Protein AF-A8Y2E8-F1 (afdb_monomer_lite)

Structure (mmCIF, N/CA/C/O backbone):
data_AF-A8Y2E8-F1
#
_entry.id   AF-A8Y2E8-F1
#
loop_
_atom_site.group_PDB
_atom_site.id
_atom_site.type_symbol
_atom_site.label_atom_id
_atom_site.label_alt_id
_atom_site.label_comp_id
_atom_site.label_asym_id
_atom_site.label_entity_id
_atom_site.label_seq_id
_atom_site.pdbx_PDB_ins_code
_atom_site.Cartn_x
_atom_site.Cartn_y
_atom_site.Cartn_z
_atom_site.occupancy
_atom_site.B_iso_or_equiv
_atom_site.auth_seq_id
_atom_site.auth_comp_id
_atom_site.auth_asym_id
_atom_site.auth_atom_id
_atom_site.pdbx_PDB_model_num
ATOM 1 N N . MET A 1 1 ? -10.133 -44.774 10.287 1.00 39.53 1 MET A N 1
ATOM 2 C CA . MET A 1 1 ? -9.855 -43.384 9.864 1.00 39.53 1 MET A CA 1
ATOM 3 C C . MET A 1 1 ? -9.605 -42.562 11.120 1.00 39.53 1 MET A C 1
ATOM 5 O O . MET A 1 1 ? -10.503 -42.462 11.942 1.00 39.53 1 MET A O 1
ATOM 9 N N . ARG A 1 2 ? -8.366 -42.108 11.349 1.00 33.56 2 ARG A N 1
ATOM 10 C CA . ARG A 1 2 ? -8.022 -41.258 12.501 1.00 33.56 2 ARG A CA 1
ATOM 11 C C . ARG A 1 2 ? -8.258 -39.792 12.115 1.00 33.56 2 ARG A C 1
ATOM 13 O O . ARG A 1 2 ? -7.865 -39.428 11.008 1.00 33.56 2 ARG A O 1
ATOM 20 N N . PRO A 1 3 ? -8.857 -38.956 12.975 1.00 40.75 3 PRO A N 1
ATOM 21 C CA . PRO A 1 3 ? -8.960 -37.529 12.708 1.00 40.75 3 PRO A CA 1
ATOM 22 C C . PRO A 1 3 ? -7.569 -36.895 12.816 1.00 40.75 3 PRO A C 1
ATOM 24 O O . PRO A 1 3 ? -6.914 -36.988 13.860 1.00 40.75 3 PRO A O 1
ATOM 27 N N . LEU A 1 4 ? -7.120 -36.261 11.730 1.00 31.92 4 LEU A N 1
ATOM 28 C CA . LEU A 1 4 ? -5.962 -35.374 11.744 1.00 31.92 4 LEU A CA 1
ATOM 29 C C . LEU A 1 4 ? -6.285 -34.207 12.686 1.00 31.92 4 LEU A C 1
ATOM 31 O O . LEU A 1 4 ? -6.995 -33.271 12.326 1.00 31.92 4 LEU A O 1
ATOM 35 N N . HIS A 1 5 ? -5.769 -34.276 13.908 1.00 38.81 5 HIS A N 1
ATOM 36 C CA . HIS A 1 5 ? -5.652 -33.115 14.775 1.00 38.81 5 HIS A CA 1
ATOM 37 C C . HIS A 1 5 ? -4.512 -32.270 14.212 1.00 38.81 5 HIS A C 1
ATOM 39 O O . HIS A 1 5 ? -3.348 -32.454 14.564 1.00 38.81 5 HIS A O 1
ATOM 45 N N . VAL A 1 6 ? -4.835 -31.385 13.271 1.00 39.28 6 VAL A N 1
ATOM 46 C CA . VAL A 1 6 ? -3.910 -30.330 12.866 1.00 39.28 6 VAL A CA 1
ATOM 47 C C . VAL A 1 6 ? -3.801 -29.393 14.063 1.00 39.28 6 VAL A C 1
ATOM 49 O O . VAL A 1 6 ? -4.731 -28.654 14.371 1.00 39.28 6 VAL A O 1
ATOM 52 N N . CYS A 1 7 ? -2.691 -29.501 14.790 1.00 35.06 7 CYS A N 1
ATOM 53 C CA . CYS A 1 7 ? -2.349 -28.646 15.918 1.00 35.06 7 CYS A CA 1
ATOM 54 C C . CYS A 1 7 ? -2.446 -27.164 15.523 1.00 35.06 7 CYS A C 1
ATOM 56 O O . CYS A 1 7 ? -1.514 -26.598 14.953 1.00 35.06 7 CYS A O 1
ATOM 58 N N . SER A 1 8 ? -3.536 -26.513 15.930 1.00 38.62 8 SER A N 1
ATOM 59 C CA . SER A 1 8 ? -3.791 -25.069 15.821 1.00 38.62 8 SER A CA 1
ATOM 60 C C . SER A 1 8 ? -2.746 -24.191 16.536 1.00 38.62 8 SER A C 1
ATOM 62 O O . SER A 1 8 ? -2.797 -22.969 16.455 1.00 38.62 8 SER A O 1
ATOM 64 N N . LEU A 1 9 ? -1.786 -24.803 17.237 1.00 36.69 9 LEU A N 1
ATOM 65 C CA . LEU A 1 9 ? -0.701 -24.151 17.972 1.00 36.69 9 LEU A CA 1
ATOM 66 C C . LEU A 1 9 ? 0.437 -23.637 17.075 1.00 36.69 9 LEU A C 1
ATOM 68 O O . LEU A 1 9 ? 1.135 -22.706 17.468 1.00 36.69 9 LEU A O 1
ATOM 72 N N . ALA A 1 10 ? 0.610 -24.175 15.862 1.00 34.06 10 ALA A N 1
ATOM 73 C CA . ALA A 1 10 ? 1.689 -23.747 14.964 1.00 34.06 10 ALA A CA 1
ATOM 74 C C . ALA A 1 10 ? 1.396 -22.429 14.215 1.00 34.06 10 ALA A C 1
ATOM 76 O O . ALA A 1 10 ? 2.303 -21.854 13.619 1.00 34.06 10 ALA A O 1
ATOM 77 N 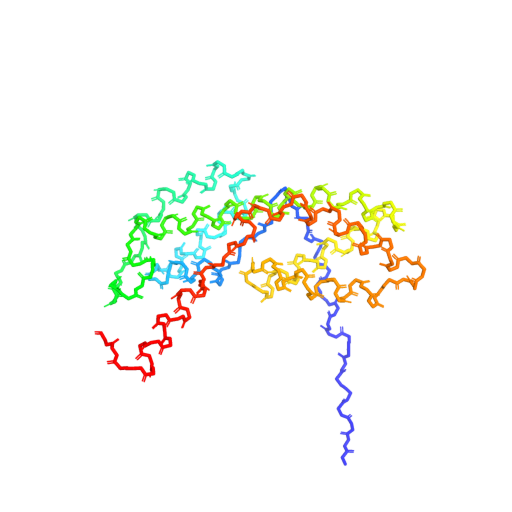N . LEU A 1 11 ? 0.160 -21.910 14.273 1.00 36.69 11 LEU A N 1
ATOM 78 C CA . LEU A 1 11 ? -0.207 -20.628 13.652 1.00 36.69 11 LEU A CA 1
ATOM 79 C C . LEU A 1 11 ? 0.161 -19.391 14.503 1.00 36.69 11 LEU A C 1
ATOM 81 O O . LEU A 1 11 ? -0.019 -18.262 14.046 1.00 36.69 11 LEU A O 1
ATOM 85 N N . PHE A 1 12 ? 0.672 -19.576 15.727 1.00 36.69 12 PHE A N 1
ATOM 86 C CA . PHE A 1 12 ? 0.847 -18.494 16.710 1.00 36.69 12 PHE A CA 1
ATOM 87 C C . PHE A 1 12 ? 2.294 -18.029 16.954 1.00 36.69 12 PHE A C 1
ATOM 89 O O . PHE A 1 12 ? 2.509 -17.119 17.753 1.00 36.69 12 PHE A O 1
ATOM 96 N N . SER A 1 13 ? 3.300 -18.559 16.255 1.00 33.47 13 SER A N 1
ATOM 97 C CA . SER A 1 13 ? 4.717 -18.256 16.528 1.00 33.47 13 SER A CA 1
ATOM 98 C C . SER A 1 13 ? 5.362 -17.208 15.608 1.00 33.47 13 SER A C 1
ATOM 100 O O . SER A 1 13 ? 6.539 -17.313 15.280 1.00 33.47 13 SER A O 1
ATOM 102 N N . ILE A 1 14 ? 4.645 -16.137 15.247 1.00 37.78 14 ILE A N 1
ATOM 103 C CA . ILE A 1 14 ? 5.295 -14.902 14.762 1.00 37.78 14 ILE A CA 1
ATOM 104 C C . ILE A 1 14 ? 4.702 -13.695 15.498 1.00 37.78 14 ILE A C 1
ATOM 106 O O . ILE A 1 14 ? 4.013 -12.840 14.939 1.00 37.78 14 ILE A O 1
ATOM 110 N N . LEU A 1 15 ? 4.985 -13.644 16.802 1.00 35.91 15 LEU A N 1
ATOM 111 C CA . LEU A 1 15 ? 4.954 -12.430 17.619 1.00 35.91 15 LEU A CA 1
ATOM 112 C C . LEU A 1 15 ? 6.211 -11.597 17.324 1.00 35.91 15 LEU A C 1
ATOM 114 O O . LEU A 1 15 ? 7.035 -11.356 18.198 1.00 35.91 15 LEU A O 1
ATOM 118 N N . ALA A 1 16 ? 6.377 -11.161 16.078 1.00 35.28 16 ALA A N 1
ATOM 119 C CA . ALA A 1 16 ? 7.216 -10.005 15.808 1.00 35.28 16 ALA A CA 1
ATOM 120 C C . ALA A 1 16 ? 6.296 -8.777 15.874 1.00 35.28 16 ALA A C 1
ATOM 122 O O . ALA A 1 16 ? 5.340 -8.705 15.091 1.00 35.28 16 ALA A O 1
ATOM 123 N N . PRO A 1 17 ? 6.509 -7.823 16.797 1.00 31.59 17 PRO A N 1
ATOM 124 C CA . PRO A 1 17 ? 5.856 -6.532 16.699 1.00 31.59 17 PRO A CA 1
ATOM 125 C C . PRO A 1 17 ? 6.364 -5.864 15.420 1.00 31.59 17 PRO A C 1
ATOM 127 O O . PRO A 1 17 ? 7.452 -5.299 15.392 1.00 31.59 17 PRO A O 1
ATOM 130 N N . VAL A 1 18 ? 5.583 -5.949 14.343 1.00 37.19 18 VAL A N 1
ATOM 131 C CA . VAL A 1 18 ? 5.780 -5.080 13.185 1.00 37.19 18 VAL A CA 1
ATOM 132 C C . VAL A 1 18 ? 5.371 -3.692 13.655 1.00 37.19 18 VAL A C 1
ATOM 134 O O . VAL A 1 18 ? 4.189 -3.352 13.712 1.00 37.19 18 VAL A O 1
ATOM 137 N N . LEU A 1 19 ? 6.359 -2.915 14.090 1.00 35.00 19 LEU A N 1
ATOM 138 C CA . LEU A 1 19 ? 6.246 -1.468 14.108 1.00 35.00 19 LEU A CA 1
ATOM 139 C C . LEU A 1 19 ? 6.052 -1.064 12.649 1.00 35.00 19 LEU A C 1
ATOM 141 O O . LEU A 1 19 ? 6.983 -1.096 11.852 1.00 35.00 19 LEU A O 1
ATOM 145 N N . VAL A 1 20 ? 4.804 -0.787 12.280 1.00 43.00 20 VAL A N 1
ATOM 146 C CA . VAL A 1 20 ? 4.519 -0.098 11.028 1.00 43.00 20 VAL A CA 1
ATOM 147 C C . VAL A 1 20 ? 4.975 1.337 11.260 1.00 43.00 20 VAL A C 1
ATOM 149 O O . VAL A 1 20 ? 4.217 2.153 11.793 1.00 43.00 20 VAL A O 1
ATOM 152 N N . ASP A 1 21 ? 6.241 1.601 10.929 1.00 41.97 21 ASP A N 1
ATOM 153 C CA . ASP A 1 21 ? 6.736 2.954 10.697 1.00 41.97 21 ASP A CA 1
ATOM 154 C C . ASP A 1 21 ? 5.829 3.646 9.671 1.00 41.97 21 ASP A C 1
ATOM 156 O O . ASP A 1 21 ? 5.059 3.000 8.964 1.00 41.97 21 ASP A O 1
ATOM 160 N N . SER A 1 22 ? 5.878 4.974 9.637 1.00 40.28 22 SER A N 1
ATOM 161 C CA . SER A 1 22 ? 4.935 5.910 8.999 1.00 40.28 22 SER A CA 1
ATOM 162 C C . SER A 1 22 ? 4.436 5.609 7.567 1.00 40.28 22 SER A C 1
ATOM 164 O O . SER A 1 22 ? 3.526 6.299 7.107 1.00 40.28 22 SER A O 1
ATOM 166 N N . GLN A 1 23 ? 4.961 4.596 6.868 1.00 55.69 23 GLN A N 1
ATOM 167 C CA . GLN A 1 23 ? 4.515 4.118 5.559 1.00 55.69 23 GLN A CA 1
ATOM 168 C C . GLN A 1 23 ? 4.415 2.584 5.510 1.00 55.69 23 GLN A C 1
ATOM 170 O O . GLN A 1 23 ? 5.327 1.874 5.934 1.00 55.69 23 GLN A O 1
ATOM 175 N N . TYR A 1 24 ? 3.328 2.061 4.933 1.00 73.50 24 TYR A N 1
ATOM 176 C CA . TYR A 1 24 ? 3.144 0.615 4.805 1.00 73.50 24 TYR A CA 1
ATOM 177 C C . TYR A 1 24 ? 4.137 -0.013 3.812 1.00 73.50 24 TYR A C 1
ATOM 179 O O . TYR A 1 24 ? 4.392 0.567 2.751 1.00 73.50 24 TYR A O 1
ATOM 187 N N . PRO A 1 25 ? 4.677 -1.211 4.111 1.00 82.69 25 PRO A N 1
ATOM 188 C CA . PRO A 1 25 ? 5.700 -1.841 3.287 1.00 82.69 25 PRO A CA 1
ATOM 189 C C . PRO A 1 25 ? 5.161 -2.234 1.909 1.00 82.69 25 PRO A C 1
ATOM 191 O O . PRO A 1 25 ? 3.970 -2.515 1.747 1.00 82.69 25 PRO A O 1
ATOM 194 N N . ILE A 1 26 ? 6.071 -2.268 0.939 1.00 89.38 26 ILE A N 1
ATOM 195 C CA . ILE A 1 26 ? 5.847 -2.750 -0.427 1.00 89.38 26 ILE A CA 1
ATOM 196 C C . ILE A 1 26 ? 6.207 -4.234 -0.483 1.00 89.38 26 ILE A C 1
ATOM 198 O O . ILE A 1 26 ? 7.294 -4.608 -0.020 1.00 89.38 26 ILE A O 1
ATOM 202 N N . THR A 1 27 ? 5.338 -5.079 -1.040 1.00 88.00 27 THR A N 1
ATOM 203 C CA . THR A 1 27 ? 5.680 -6.492 -1.248 1.00 88.00 27 THR A CA 1
ATOM 204 C C . THR A 1 27 ? 6.618 -6.672 -2.438 1.00 88.00 27 THR A C 1
ATOM 206 O O . THR A 1 27 ? 6.621 -5.902 -3.401 1.00 88.00 27 THR A O 1
ATOM 209 N N . TYR A 1 28 ? 7.438 -7.723 -2.373 1.00 88.12 28 TYR A N 1
ATOM 210 C CA . TYR A 1 28 ? 8.247 -8.126 -3.518 1.00 88.12 28 TYR A CA 1
ATOM 211 C C . TYR A 1 28 ? 7.369 -8.564 -4.697 1.00 88.12 28 TYR A C 1
ATOM 213 O O . TYR A 1 28 ? 7.686 -8.202 -5.823 1.00 88.12 28 TYR A O 1
ATOM 221 N N . GLY A 1 29 ? 6.268 -9.284 -4.438 1.00 85.31 29 GLY A N 1
ATOM 222 C CA . GLY A 1 29 ? 5.340 -9.762 -5.469 1.00 85.31 29 GLY A CA 1
ATOM 223 C C . GLY A 1 29 ? 4.785 -8.620 -6.317 1.00 85.31 29 GLY A C 1
ATOM 224 O O . GLY A 1 29 ? 4.964 -8.621 -7.532 1.00 85.31 29 GLY A O 1
ATOM 225 N N . CYS A 1 30 ? 4.242 -7.587 -5.669 1.00 88.31 30 CYS A N 1
ATOM 226 C CA . CYS A 1 30 ? 3.739 -6.386 -6.336 1.00 88.31 30 CYS A CA 1
ATOM 227 C C . CYS A 1 30 ? 4.828 -5.692 -7.178 1.00 88.31 30 CYS A C 1
ATOM 229 O O . CYS A 1 30 ? 4.630 -5.385 -8.352 1.00 88.31 30 CYS A O 1
ATOM 231 N N . MET A 1 31 ? 6.031 -5.509 -6.618 1.00 92.31 31 MET A N 1
ATOM 232 C CA . MET A 1 31 ? 7.137 -4.883 -7.353 1.00 92.31 31 MET A CA 1
ATOM 233 C C . MET A 1 31 ? 7.631 -5.746 -8.528 1.00 92.31 31 MET A C 1
ATOM 235 O O . MET A 1 31 ? 8.000 -5.209 -9.569 1.00 92.31 31 MET A O 1
ATOM 239 N N . ALA A 1 32 ? 7.638 -7.072 -8.383 1.00 90.31 32 ALA A N 1
ATOM 240 C CA . ALA A 1 32 ? 8.039 -8.007 -9.430 1.00 90.31 32 ALA A CA 1
ATOM 241 C C . ALA A 1 32 ? 7.038 -8.059 -10.589 1.00 90.31 32 ALA A C 1
ATOM 243 O O . ALA A 1 32 ? 7.450 -8.320 -11.712 1.00 90.31 32 ALA A O 1
ATOM 244 N N . GLN A 1 33 ? 5.759 -7.753 -10.359 1.00 87.50 33 GLN A N 1
ATOM 245 C CA . GLN A 1 33 ? 4.787 -7.588 -11.446 1.00 87.50 33 GLN A CA 1
ATOM 246 C C . GLN A 1 33 ? 5.092 -6.346 -12.297 1.00 87.50 33 GLN A C 1
ATOM 248 O O . GLN A 1 33 ? 4.948 -6.388 -13.514 1.00 87.50 33 GLN A O 1
ATOM 253 N N . ILE A 1 34 ? 5.574 -5.262 -11.676 1.00 90.62 34 ILE A N 1
ATOM 254 C CA . ILE A 1 34 ? 5.949 -4.026 -12.384 1.00 90.62 34 ILE A CA 1
ATOM 255 C C . ILE A 1 34 ? 7.323 -4.156 -13.058 1.00 90.62 34 ILE A C 1
ATOM 257 O O . ILE A 1 34 ? 7.546 -3.654 -14.155 1.00 90.62 34 ILE A O 1
ATOM 261 N N . LEU A 1 35 ? 8.270 -4.823 -12.395 1.00 91.31 35 LEU A N 1
ATOM 262 C CA . LEU A 1 35 ? 9.674 -4.928 -12.801 1.00 91.31 35 LEU A CA 1
ATOM 263 C C . LEU A 1 35 ? 10.058 -6.378 -13.123 1.00 91.31 35 LEU A C 1
ATOM 265 O O . LEU A 1 35 ? 11.089 -6.873 -12.663 1.00 91.31 35 LEU A O 1
ATOM 269 N N . ALA A 1 36 ? 9.230 -7.058 -13.918 1.00 87.31 36 ALA A N 1
ATOM 270 C CA . ALA A 1 36 ? 9.314 -8.502 -14.163 1.00 87.31 36 ALA A CA 1
ATOM 271 C C . ALA A 1 36 ? 10.645 -8.977 -14.768 1.00 87.31 36 ALA A C 1
ATOM 273 O O . ALA A 1 36 ? 11.049 -10.121 -14.566 1.00 87.31 36 ALA A O 1
ATOM 274 N N . TYR A 1 37 ? 11.345 -8.099 -15.489 1.00 86.31 37 TYR A N 1
ATOM 275 C CA . TYR A 1 37 ? 12.602 -8.420 -16.169 1.00 86.31 37 TYR A CA 1
ATOM 276 C C . TYR A 1 37 ? 13.843 -7.933 -15.409 1.00 86.31 37 TYR A C 1
ATOM 278 O O . TYR A 1 37 ? 14.974 -8.196 -15.831 1.00 86.31 37 TYR A O 1
ATOM 286 N N . ALA A 1 38 ? 13.666 -7.268 -14.263 1.00 91.19 38 ALA A N 1
ATOM 287 C CA . ALA A 1 38 ? 14.786 -6.834 -13.448 1.00 91.19 38 ALA A CA 1
ATOM 288 C C . ALA A 1 38 ? 15.484 -8.036 -12.778 1.00 91.19 38 ALA A C 1
ATOM 290 O O . ALA A 1 38 ? 14.815 -8.946 -12.281 1.00 91.19 38 ALA A O 1
ATOM 291 N N . PRO A 1 39 ? 16.830 -8.052 -12.677 1.00 90.88 39 PRO A N 1
ATOM 292 C CA . PRO A 1 39 ? 17.538 -9.145 -12.015 1.00 90.88 39 PRO A CA 1
ATOM 293 C C . PRO A 1 39 ? 17.067 -9.337 -10.567 1.00 90.88 39 PRO A C 1
ATOM 295 O O . PRO A 1 39 ? 17.141 -8.409 -9.758 1.00 90.88 39 PRO A O 1
ATOM 298 N N . MET A 1 40 ? 16.626 -10.553 -10.225 1.00 90.62 40 MET A N 1
ATOM 299 C CA . MET A 1 40 ? 15.980 -10.874 -8.942 1.00 90.62 40 MET A CA 1
ATOM 300 C C . MET A 1 40 ? 16.774 -10.398 -7.716 1.00 90.62 40 MET A C 1
ATOM 302 O O . MET A 1 40 ? 16.212 -9.806 -6.796 1.00 90.62 40 MET A O 1
ATOM 306 N N . ASN A 1 41 ? 18.093 -10.606 -7.701 1.00 91.31 41 ASN A N 1
ATOM 307 C CA . 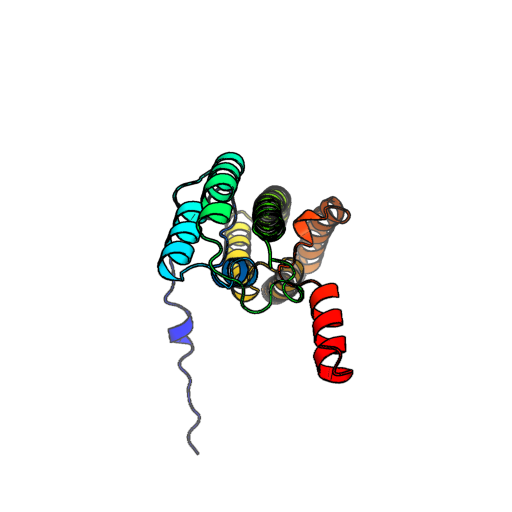ASN A 1 41 ? 18.966 -10.166 -6.608 1.00 91.31 41 ASN A CA 1
ATOM 308 C C . ASN A 1 41 ? 18.974 -8.634 -6.435 1.00 91.31 41 ASN A C 1
ATOM 310 O O . ASN A 1 41 ? 18.929 -8.123 -5.310 1.00 91.31 41 ASN A O 1
ATOM 314 N N . LYS A 1 42 ? 18.996 -7.893 -7.547 1.00 94.94 42 LYS A N 1
ATOM 315 C CA . LYS A 1 42 ? 18.946 -6.432 -7.540 1.00 94.94 42 LYS A CA 1
ATOM 316 C C . LYS A 1 42 ? 17.562 -5.938 -7.129 1.00 94.94 42 LYS A C 1
ATOM 318 O O . LYS A 1 42 ? 17.483 -5.006 -6.333 1.00 94.94 42 LYS A O 1
ATOM 323 N N . LEU A 1 43 ? 16.499 -6.574 -7.624 1.00 94.75 43 LEU A N 1
ATOM 324 C CA . LEU A 1 43 ? 15.117 -6.235 -7.292 1.00 94.75 43 LEU A CA 1
ATOM 325 C C . LEU A 1 43 ? 14.834 -6.433 -5.796 1.00 94.75 43 LEU A C 1
ATOM 327 O O . LEU A 1 43 ? 14.329 -5.525 -5.143 1.00 94.75 43 LEU A O 1
ATOM 331 N N . ASN A 1 44 ? 15.262 -7.562 -5.222 1.00 93.94 44 ASN A N 1
ATOM 332 C CA . ASN A 1 44 ? 15.184 -7.817 -3.779 1.00 93.94 44 ASN A CA 1
ATOM 333 C C . ASN A 1 44 ? 15.876 -6.711 -2.971 1.00 93.94 44 ASN A C 1
ATOM 335 O O . ASN A 1 44 ? 15.322 -6.174 -2.013 1.00 93.94 44 ASN A O 1
ATOM 339 N N . THR A 1 45 ? 17.088 -6.333 -3.385 1.00 95.81 45 THR A N 1
ATOM 340 C CA . THR A 1 45 ? 17.853 -5.262 -2.731 1.00 95.81 45 THR A CA 1
ATOM 341 C C . THR A 1 45 ? 17.149 -3.908 -2.851 1.00 95.81 45 THR A C 1
ATOM 343 O O . THR A 1 45 ? 17.124 -3.136 -1.893 1.00 95.81 45 THR A O 1
ATOM 346 N N . PHE A 1 46 ? 16.560 -3.611 -4.010 1.00 96.38 46 PHE A N 1
ATOM 347 C CA . PHE A 1 46 ? 15.795 -2.392 -4.249 1.00 96.38 46 PHE A CA 1
ATOM 348 C C . PHE A 1 46 ? 14.575 -2.298 -3.328 1.00 96.38 46 PHE A C 1
ATOM 350 O O . PHE A 1 46 ? 14.469 -1.320 -2.589 1.00 96.38 46 PHE A O 1
ATOM 357 N N . VAL A 1 47 ? 13.735 -3.338 -3.279 1.00 95.12 47 VAL A N 1
ATOM 358 C CA . VAL A 1 47 ? 12.553 -3.400 -2.398 1.00 95.12 47 VAL A CA 1
ATOM 359 C C . VAL A 1 47 ? 12.950 -3.269 -0.926 1.00 95.12 47 VAL A C 1
ATOM 361 O O . VAL A 1 47 ? 12.360 -2.481 -0.189 1.00 95.12 47 VAL A O 1
ATOM 364 N N . ASN A 1 48 ? 14.007 -3.962 -0.495 1.00 93.94 48 ASN A N 1
ATOM 365 C CA . ASN A 1 48 ? 14.500 -3.859 0.879 1.00 93.94 48 ASN A CA 1
ATOM 366 C C . ASN A 1 48 ? 14.992 -2.450 1.230 1.00 93.94 48 ASN A C 1
ATOM 368 O O . ASN A 1 48 ? 14.763 -1.985 2.345 1.00 93.94 48 ASN A O 1
ATOM 372 N N . ASN A 1 49 ? 15.654 -1.749 0.304 1.00 94.88 49 ASN A N 1
ATOM 373 C CA . ASN A 1 49 ? 16.070 -0.367 0.540 1.00 94.88 49 ASN A CA 1
ATOM 374 C C . ASN A 1 49 ? 14.864 0.585 0.605 1.00 94.88 49 ASN A C 1
ATOM 376 O O . ASN A 1 49 ? 14.837 1.446 1.483 1.00 94.88 49 ASN A O 1
ATOM 380 N N . LEU A 1 50 ? 13.862 0.403 -0.265 1.00 94.69 50 LEU A N 1
ATOM 381 C CA . LEU A 1 50 ? 12.623 1.185 -0.222 1.00 94.69 50 LEU A CA 1
ATOM 382 C C . LEU A 1 50 ? 11.877 1.001 1.105 1.00 94.69 50 LEU A C 1
ATOM 384 O O . LEU A 1 50 ? 11.299 1.954 1.612 1.00 94.69 50 LEU A O 1
ATOM 388 N N . ASN A 1 51 ? 11.867 -0.208 1.670 1.00 91.56 51 ASN A N 1
ATOM 389 C CA . ASN A 1 51 ? 11.149 -0.485 2.916 1.00 91.56 51 ASN A CA 1
ATOM 390 C C . ASN A 1 51 ? 11.936 -0.086 4.173 1.00 91.56 51 ASN A C 1
ATOM 392 O O . ASN A 1 51 ? 11.327 0.387 5.124 1.00 91.56 51 ASN A O 1
ATOM 396 N N . ASN A 1 52 ? 13.266 -0.250 4.181 1.00 90.25 52 ASN A N 1
ATOM 397 C CA . ASN A 1 52 ? 14.062 -0.167 5.414 1.00 90.25 52 ASN A CA 1
ATOM 398 C C . ASN A 1 52 ? 15.046 1.014 5.476 1.00 90.25 52 ASN A C 1
ATOM 400 O O . ASN A 1 52 ? 15.599 1.278 6.539 1.00 90.25 52 ASN A O 1
ATOM 404 N N . LYS A 1 53 ? 15.335 1.688 4.354 1.00 90.69 53 LYS A N 1
ATOM 405 C CA . LYS A 1 53 ? 16.304 2.804 4.310 1.00 90.69 53 LYS A CA 1
ATOM 406 C C . LYS A 1 53 ? 15.671 4.122 3.891 1.00 90.69 53 LYS A C 1
ATOM 408 O O . LYS A 1 53 ? 16.019 5.167 4.432 1.00 90.69 53 LYS A O 1
ATOM 413 N N . ASP A 1 54 ? 14.757 4.082 2.930 1.00 91.38 54 ASP A N 1
ATOM 414 C CA . ASP A 1 54 ? 14.114 5.283 2.409 1.00 91.38 54 ASP A CA 1
ATOM 415 C C . ASP A 1 54 ? 12.862 5.605 3.232 1.00 91.38 54 ASP A C 1
ATOM 417 O O . ASP A 1 54 ? 11.766 5.140 2.940 1.00 91.38 54 ASP A O 1
ATOM 421 N N . THR A 1 55 ? 13.012 6.411 4.279 1.00 86.00 55 THR A N 1
ATOM 422 C CA . THR A 1 55 ? 11.942 6.662 5.264 1.00 86.00 55 THR A CA 1
ATOM 423 C C . THR A 1 55 ? 10.851 7.628 4.796 1.00 86.00 55 THR A C 1
ATOM 425 O O . THR A 1 55 ? 9.851 7.808 5.487 1.00 86.00 55 THR A O 1
ATOM 428 N N . THR A 1 56 ? 11.020 8.269 3.638 1.00 89.81 56 THR A N 1
ATOM 429 C CA . THR A 1 56 ? 10.051 9.229 3.094 1.00 89.81 56 THR A CA 1
ATOM 430 C C . TH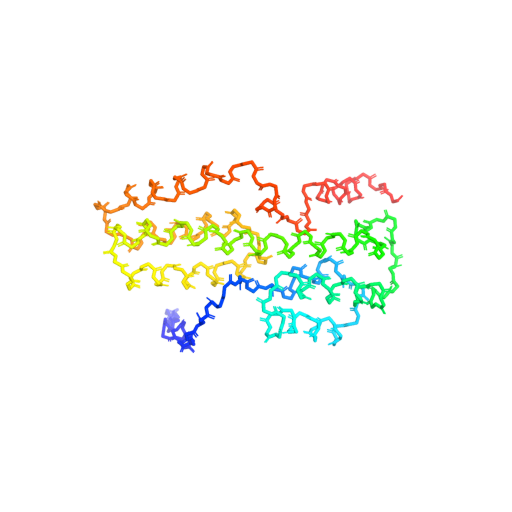R A 1 56 ? 9.695 8.898 1.654 1.00 89.81 56 THR A C 1
ATOM 432 O O . THR A 1 56 ? 10.518 8.375 0.897 1.00 89.81 56 THR A O 1
ATOM 435 N N . LEU A 1 57 ? 8.486 9.287 1.237 1.00 92.12 57 LEU A N 1
ATOM 436 C CA . LEU A 1 57 ? 8.045 9.159 -0.154 1.00 92.12 57 LEU A CA 1
ATOM 437 C C . LEU A 1 57 ? 9.042 9.811 -1.126 1.00 92.12 57 LEU A C 1
ATOM 439 O O . LEU A 1 57 ? 9.374 9.228 -2.153 1.00 92.12 57 LEU A O 1
ATOM 443 N N . ALA A 1 58 ? 9.579 10.984 -0.780 1.00 94.38 58 ALA A N 1
ATOM 444 C CA . ALA A 1 58 ? 10.564 11.685 -1.601 1.00 94.38 58 ALA A CA 1
ATOM 445 C C . ALA A 1 58 ? 11.856 10.870 -1.801 1.00 94.38 58 ALA A C 1
ATOM 447 O O . ALA A 1 58 ? 12.356 10.779 -2.923 1.00 94.38 58 ALA A O 1
ATOM 448 N N . LEU A 1 59 ? 12.375 10.232 -0.743 1.00 95.31 59 LEU A N 1
ATOM 449 C CA . LEU A 1 59 ? 13.557 9.366 -0.835 1.00 95.31 59 LEU A CA 1
ATOM 450 C C . LEU A 1 59 ? 13.281 8.123 -1.689 1.00 95.31 59 LEU A C 1
ATOM 452 O O . LEU A 1 59 ? 14.091 7.789 -2.556 1.00 95.31 59 LEU A O 1
ATOM 456 N N . LYS A 1 60 ? 12.113 7.495 -1.514 1.00 95.69 60 LYS A N 1
ATOM 457 C CA . LYS A 1 60 ? 11.687 6.339 -2.317 1.00 95.69 60 LYS A CA 1
ATOM 458 C C . LYS A 1 60 ? 11.577 6.693 -3.797 1.00 95.69 60 LYS A C 1
ATOM 460 O O . LYS A 1 60 ? 12.147 6.003 -4.642 1.00 95.69 60 LYS A O 1
ATOM 465 N N . LYS A 1 61 ? 10.917 7.813 -4.118 1.00 96.81 61 LYS A N 1
ATOM 466 C CA . LYS A 1 61 ? 10.805 8.320 -5.493 1.00 96.81 61 LYS A CA 1
ATOM 467 C C . LYS A 1 61 ? 12.176 8.646 -6.075 1.00 96.81 61 LYS A C 1
ATOM 469 O O . LYS A 1 61 ? 12.442 8.282 -7.218 1.00 96.81 61 LYS A O 1
ATOM 474 N N . LYS A 1 62 ? 13.076 9.268 -5.306 1.00 97.75 62 LYS A N 1
ATOM 475 C CA . LYS A 1 62 ? 14.459 9.520 -5.740 1.00 97.75 62 LYS A CA 1
ATOM 476 C C . LYS A 1 62 ? 15.171 8.215 -6.103 1.00 97.75 62 LYS A C 1
ATOM 478 O O . LYS A 1 62 ? 15.762 8.135 -7.176 1.00 97.75 62 LYS A O 1
ATOM 483 N N . ARG A 1 63 ? 15.071 7.177 -5.263 1.00 97.31 63 ARG A N 1
ATOM 484 C CA . ARG A 1 63 ? 15.662 5.866 -5.566 1.00 97.31 63 ARG A CA 1
ATOM 485 C C . ARG A 1 63 ? 15.044 5.238 -6.812 1.00 97.31 63 ARG A C 1
ATOM 487 O O . ARG A 1 63 ? 15.794 4.749 -7.648 1.00 97.31 63 ARG A O 1
ATOM 494 N N . ALA A 1 64 ? 13.719 5.263 -6.954 1.00 97.50 64 ALA A N 1
ATOM 495 C CA . ALA A 1 64 ? 13.031 4.711 -8.121 1.00 97.50 64 ALA A CA 1
ATOM 496 C C . ALA A 1 64 ? 13.489 5.383 -9.427 1.00 97.50 64 ALA A C 1
ATOM 498 O O . ALA A 1 64 ? 13.857 4.685 -10.369 1.00 97.50 64 ALA A O 1
ATOM 49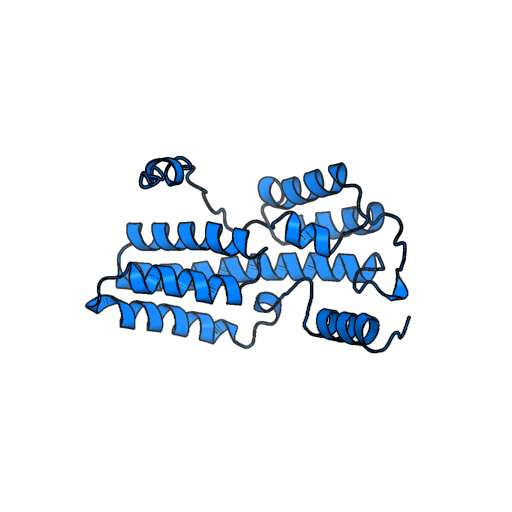9 N N . ASN A 1 65 ? 13.572 6.719 -9.444 1.00 97.62 65 ASN A N 1
ATOM 500 C CA . ASN A 1 65 ? 14.019 7.496 -10.607 1.00 97.62 65 ASN A CA 1
ATOM 501 C C . ASN A 1 65 ? 15.441 7.140 -11.064 1.00 97.62 65 ASN A C 1
ATOM 503 O O . ASN A 1 65 ? 15.725 7.174 -12.256 1.00 97.62 65 ASN A O 1
ATOM 507 N N . THR A 1 66 ? 16.341 6.788 -10.142 1.00 96.56 66 THR A N 1
ATOM 508 C CA . THR A 1 66 ? 17.707 6.369 -10.498 1.00 96.56 66 THR A CA 1
ATOM 509 C C . THR A 1 66 ? 17.794 4.879 -10.821 1.00 96.56 66 THR A C 1
ATOM 511 O O . THR A 1 66 ? 18.508 4.476 -11.734 1.00 96.56 66 THR A O 1
ATOM 514 N N . TRP A 1 67 ? 17.102 4.038 -10.054 1.00 96.94 67 TRP A N 1
ATOM 515 C CA . TRP A 1 67 ? 17.291 2.593 -10.106 1.00 96.94 67 TRP A CA 1
ATOM 516 C C . TRP A 1 67 ? 16.548 1.946 -11.274 1.00 96.94 67 TRP A C 1
ATOM 518 O O . TRP A 1 67 ? 17.142 1.110 -11.955 1.00 96.94 67 TRP A O 1
ATOM 528 N N . VAL A 1 68 ? 15.287 2.329 -11.516 1.00 95.75 68 VAL A N 1
ATOM 529 C CA . VAL A 1 68 ? 14.429 1.677 -12.521 1.00 95.75 68 VAL A CA 1
ATOM 530 C C . VAL A 1 68 ? 15.045 1.782 -13.917 1.00 95.75 68 VAL A C 1
ATOM 532 O O . VAL A 1 68 ? 15.330 0.730 -14.489 1.00 95.75 68 VAL A O 1
ATOM 535 N N . PRO A 1 69 ? 15.396 2.975 -14.444 1.00 93.00 69 PRO A N 1
ATOM 536 C CA . PRO A 1 69 ? 15.947 3.078 -15.798 1.00 93.00 69 PRO A CA 1
ATOM 537 C C . PRO A 1 69 ? 17.240 2.279 -16.012 1.00 93.00 69 PRO A C 1
ATOM 539 O O . PRO A 1 69 ? 17.520 1.859 -17.129 1.00 93.00 69 PRO A O 1
ATOM 542 N N . ALA A 1 70 ? 18.014 2.045 -14.947 1.00 93.25 70 ALA A N 1
ATOM 543 C CA . ALA A 1 70 ? 19.291 1.339 -15.001 1.00 93.25 70 ALA A CA 1
ATOM 544 C C . ALA A 1 70 ? 19.181 -0.190 -14.827 1.00 93.25 70 ALA A C 1
ATOM 546 O O . ALA A 1 70 ? 20.184 -0.887 -14.986 1.00 93.25 70 ALA A O 1
ATOM 547 N N . ASN A 1 71 ? 18.015 -0.729 -14.443 1.00 92.50 71 ASN A N 1
ATOM 548 C CA . ASN A 1 71 ? 17.896 -2.132 -14.012 1.00 92.50 71 ASN A CA 1
ATOM 549 C C . ASN A 1 71 ? 16.665 -2.884 -14.547 1.00 92.50 71 ASN A C 1
ATOM 551 O O . ASN A 1 71 ? 16.439 -4.007 -14.107 1.00 92.50 71 ASN A O 1
ATOM 555 N N . MET A 1 72 ? 15.920 -2.322 -15.504 1.00 83.44 72 MET A N 1
ATOM 556 C CA . MET A 1 72 ? 14.727 -2.935 -16.121 1.00 83.44 72 MET A CA 1
ATOM 557 C C . MET A 1 72 ? 14.944 -4.333 -16.723 1.00 83.44 72 MET A C 1
ATOM 559 O O . MET A 1 72 ? 14.001 -5.107 -16.821 1.00 83.44 72 MET A O 1
ATOM 563 N N . GLY A 1 73 ? 16.176 -4.674 -17.110 1.00 78.06 73 GLY A N 1
ATOM 564 C CA . GLY A 1 73 ? 16.436 -5.871 -17.913 1.00 78.06 73 GLY A CA 1
ATOM 565 C C . GLY A 1 73 ? 15.912 -5.726 -19.346 1.00 78.06 73 GLY A C 1
ATOM 566 O O . GLY A 1 73 ? 15.521 -4.643 -19.775 1.00 78.06 73 GLY A O 1
ATOM 567 N N . THR A 1 74 ? 15.969 -6.806 -20.127 1.00 79.81 74 THR A N 1
ATOM 568 C CA . THR A 1 74 ? 15.480 -6.828 -21.516 1.00 79.81 74 THR A CA 1
ATOM 569 C C . THR A 1 74 ? 14.109 -7.491 -21.565 1.00 79.81 74 THR A C 1
ATOM 571 O O . THR A 1 74 ? 13.992 -8.675 -21.254 1.00 79.81 74 THR A O 1
ATOM 574 N N . HIS A 1 75 ? 13.081 -6.745 -21.976 1.00 75.31 75 HIS A N 1
ATOM 575 C CA . HIS A 1 75 ? 11.735 -7.289 -22.148 1.00 75.31 75 HIS A CA 1
ATOM 576 C C . HIS A 1 75 ? 11.679 -8.182 -23.385 1.00 75.31 75 HIS A C 1
ATOM 578 O O . HIS A 1 75 ? 12.032 -7.760 -24.486 1.00 75.31 75 HIS A O 1
ATOM 584 N N . LYS A 1 76 ? 11.185 -9.410 -23.212 1.00 69.56 76 LYS A N 1
ATOM 585 C CA . LYS A 1 76 ? 11.026 -10.361 -24.321 1.00 69.56 76 LYS A CA 1
ATOM 586 C C . LYS A 1 76 ? 9.854 -9.989 -25.240 1.00 69.56 76 LYS A C 1
ATOM 588 O O . LYS A 1 76 ? 9.906 -10.280 -26.428 1.00 69.56 76 LYS A O 1
ATOM 593 N N . PHE A 1 77 ? 8.837 -9.312 -24.695 1.00 71.25 77 PHE A N 1
ATOM 594 C CA . PHE A 1 77 ? 7.609 -8.918 -25.397 1.00 71.25 77 PHE A CA 1
ATOM 595 C C . PHE A 1 77 ? 7.148 -7.507 -24.989 1.00 71.25 77 PHE A C 1
ATOM 597 O O . PHE A 1 77 ? 6.062 -7.327 -24.446 1.00 71.25 77 PHE A O 1
ATOM 604 N N . ALA A 1 78 ? 7.985 -6.488 -25.217 1.00 68.00 78 ALA A N 1
ATOM 605 C CA . ALA A 1 78 ? 7.737 -5.124 -24.725 1.00 68.00 78 ALA A CA 1
ATOM 606 C C . ALA A 1 78 ? 6.404 -4.505 -25.197 1.00 68.00 78 ALA A C 1
ATOM 608 O O . ALA A 1 78 ? 5.802 -3.734 -24.461 1.00 68.00 78 ALA A O 1
ATOM 609 N N . ALA A 1 79 ? 5.920 -4.858 -26.394 1.00 70.12 79 ALA A N 1
ATOM 610 C CA . ALA A 1 79 ? 4.646 -4.359 -26.924 1.00 70.12 79 ALA A CA 1
ATOM 611 C C . ALA A 1 79 ? 3.409 -4.883 -26.164 1.00 70.12 79 ALA A C 1
ATOM 613 O O . ALA A 1 79 ? 2.337 -4.287 -26.243 1.00 70.12 79 ALA A O 1
ATOM 614 N N . LEU A 1 80 ? 3.564 -5.989 -25.432 1.00 68.25 80 LEU A N 1
ATOM 615 C CA . LEU A 1 80 ? 2.492 -6.685 -24.715 1.00 68.25 80 LEU A CA 1
ATOM 616 C C . LEU A 1 80 ? 2.552 -6.445 -23.202 1.00 68.25 80 LEU A C 1
ATOM 618 O O . LEU A 1 80 ? 1.624 -6.783 -22.472 1.00 68.25 80 LEU A O 1
ATOM 622 N N . ASP A 1 81 ? 3.643 -5.847 -22.737 1.00 74.19 81 ASP A N 1
ATOM 623 C CA . ASP A 1 81 ? 3.885 -5.547 -21.339 1.00 74.19 81 ASP A CA 1
ATOM 624 C C . ASP A 1 81 ? 3.569 -4.073 -21.069 1.00 74.19 81 ASP A C 1
ATOM 626 O O . ASP A 1 81 ? 4.191 -3.171 -21.632 1.00 74.19 81 ASP A O 1
ATOM 630 N N . ILE A 1 82 ? 2.603 -3.813 -20.184 1.00 79.06 82 ILE A N 1
ATOM 631 C CA . ILE A 1 82 ? 2.229 -2.451 -19.768 1.00 79.06 82 ILE A CA 1
ATOM 632 C C . ILE A 1 82 ? 3.450 -1.716 -19.196 1.00 79.06 82 ILE A C 1
ATOM 634 O O . ILE A 1 82 ? 3.625 -0.514 -19.413 1.00 79.06 82 ILE A O 1
ATOM 638 N N . TYR A 1 83 ? 4.347 -2.450 -18.543 1.00 86.81 83 TYR A N 1
ATOM 639 C CA . TYR A 1 83 ? 5.597 -1.953 -17.988 1.00 86.81 83 TYR A CA 1
ATOM 640 C C . TYR A 1 83 ? 6.797 -2.248 -18.895 1.00 86.81 83 TYR A C 1
ATOM 642 O O . TYR A 1 83 ? 7.935 -2.166 -18.458 1.00 86.81 83 TYR A O 1
ATOM 650 N N . GLY A 1 84 ? 6.561 -2.508 -20.186 1.00 81.12 84 GLY A N 1
ATOM 651 C CA . GLY A 1 84 ? 7.563 -2.875 -21.190 1.00 81.12 84 GLY A CA 1
ATOM 652 C C . GLY A 1 84 ? 8.668 -1.848 -21.457 1.00 81.12 84 GLY A C 1
ATOM 653 O O . GLY A 1 84 ? 9.642 -2.153 -22.146 1.00 81.12 84 GLY A O 1
ATOM 654 N N . THR A 1 85 ? 8.526 -0.622 -20.946 1.00 86.06 85 THR A N 1
ATOM 655 C CA . THR A 1 85 ? 9.492 0.468 -21.122 1.00 86.06 85 THR A CA 1
ATOM 656 C C . THR A 1 85 ? 9.892 1.054 -19.776 1.00 86.06 85 THR A C 1
ATOM 658 O O . THR A 1 85 ? 9.079 1.130 -18.856 1.00 86.06 85 THR A O 1
ATOM 661 N N . SER A 1 86 ? 11.123 1.564 -19.664 1.00 88.00 86 SER A N 1
ATOM 662 C CA . SER A 1 86 ? 11.598 2.198 -18.425 1.00 88.00 86 SER A CA 1
ATOM 663 C C . SER A 1 86 ? 10.693 3.334 -17.944 1.00 88.00 86 SER A C 1
ATOM 665 O O . SER A 1 86 ? 10.574 3.543 -16.742 1.00 88.00 86 SER A O 1
ATOM 667 N N . SER A 1 87 ? 10.047 4.062 -18.862 1.00 89.94 87 SER A N 1
ATOM 668 C CA . SER A 1 87 ? 9.119 5.143 -18.519 1.00 89.94 87 SER A CA 1
ATOM 669 C C . SER A 1 87 ? 7.824 4.608 -17.904 1.00 89.94 87 SER A C 1
ATOM 671 O O . SER A 1 87 ? 7.427 5.066 -16.830 1.00 89.94 87 SER A O 1
ATOM 673 N N . THR A 1 88 ? 7.195 3.607 -18.531 1.00 89.44 88 THR A N 1
ATOM 674 C CA . THR A 1 88 ? 5.942 3.028 -18.027 1.00 89.44 88 THR A CA 1
ATOM 675 C C . THR A 1 88 ? 6.157 2.254 -16.731 1.00 89.44 88 THR A C 1
ATOM 677 O O . THR A 1 88 ? 5.382 2.422 -15.790 1.00 89.44 88 THR A O 1
ATOM 680 N N . ALA A 1 89 ? 7.249 1.496 -16.617 1.00 91.31 89 ALA A N 1
ATOM 681 C CA . ALA A 1 89 ? 7.626 0.824 -15.378 1.00 91.31 89 ALA A CA 1
ATOM 682 C C . ALA A 1 89 ? 7.934 1.811 -14.248 1.00 91.31 89 ALA A C 1
ATOM 684 O O . ALA A 1 89 ? 7.442 1.641 -13.135 1.00 91.31 89 ALA A O 1
ATOM 685 N N . LEU A 1 90 ? 8.694 2.881 -14.519 1.00 94.75 90 LEU A N 1
ATOM 686 C CA . LEU A 1 90 ? 8.944 3.921 -13.521 1.00 94.75 90 LEU A CA 1
ATOM 687 C C . LEU A 1 90 ? 7.631 4.561 -13.063 1.00 94.75 90 LEU A C 1
ATOM 689 O O . LEU A 1 90 ? 7.434 4.716 -11.862 1.00 94.75 90 LEU A O 1
ATOM 693 N N . SER A 1 91 ? 6.717 4.881 -13.981 1.00 93.19 91 SER A N 1
ATOM 694 C CA . SER A 1 91 ? 5.393 5.397 -13.621 1.00 93.19 91 SER A CA 1
ATOM 695 C C . SER A 1 91 ? 4.613 4.412 -12.743 1.00 93.19 91 SER A C 1
ATOM 697 O O . SER A 1 91 ? 4.079 4.828 -11.718 1.00 93.19 91 SER A O 1
ATOM 699 N N . GLY A 1 92 ? 4.622 3.115 -13.070 1.00 92.38 92 GLY A N 1
ATOM 700 C CA . GLY A 1 92 ? 4.024 2.064 -12.241 1.00 92.38 92 GLY A CA 1
ATOM 701 C C . GLY A 1 92 ? 4.609 2.022 -10.829 1.00 92.38 92 GLY A C 1
ATOM 702 O O . GLY A 1 92 ? 3.865 2.040 -9.851 1.00 92.38 92 GLY A O 1
ATOM 703 N N . VAL A 1 93 ? 5.940 2.058 -10.706 1.00 95.00 93 VAL A N 1
ATOM 704 C CA . VAL A 1 93 ? 6.621 2.104 -9.404 1.00 95.00 93 VAL A CA 1
ATOM 705 C C . VAL A 1 93 ? 6.236 3.365 -8.629 1.00 95.00 93 VAL A C 1
ATOM 707 O O . VAL A 1 93 ? 5.933 3.275 -7.445 1.00 95.00 93 VAL A O 1
ATOM 710 N N . ILE A 1 94 ? 6.222 4.541 -9.262 1.00 95.19 94 ILE A N 1
ATOM 711 C CA . ILE A 1 94 ? 5.843 5.799 -8.601 1.00 95.19 94 ILE A CA 1
ATOM 712 C C . ILE A 1 94 ? 4.392 5.747 -8.108 1.00 95.19 94 ILE A C 1
ATOM 714 O O . ILE A 1 94 ? 4.140 6.132 -6.967 1.00 95.19 94 ILE A O 1
ATOM 718 N N . ASN A 1 95 ? 3.472 5.210 -8.911 1.00 93.06 95 ASN A N 1
ATOM 719 C CA . ASN A 1 95 ? 2.073 5.044 -8.524 1.00 93.06 95 ASN A CA 1
ATOM 720 C C . ASN A 1 95 ? 1.926 4.079 -7.339 1.00 93.06 95 ASN A C 1
ATOM 722 O O . ASN A 1 95 ? 1.195 4.386 -6.401 1.00 93.06 95 ASN A O 1
ATOM 726 N N . LEU A 1 96 ? 2.680 2.973 -7.316 1.00 93.31 96 LEU A N 1
ATOM 727 C CA . LEU A 1 96 ? 2.739 2.077 -6.158 1.00 93.31 96 LEU A CA 1
ATOM 728 C C . LEU A 1 96 ? 3.263 2.803 -4.909 1.00 93.31 96 LEU A C 1
ATOM 730 O O . LEU A 1 96 ? 2.728 2.632 -3.816 1.00 93.31 96 LEU A O 1
ATOM 734 N N . LEU A 1 97 ? 4.293 3.640 -5.038 1.00 94.12 97 LEU A N 1
ATOM 735 C CA . LEU A 1 97 ? 4.809 4.420 -3.909 1.00 94.12 97 LEU A CA 1
ATOM 736 C C . LEU A 1 97 ? 3.766 5.411 -3.367 1.00 94.12 97 LEU A C 1
ATOM 738 O O . LEU A 1 97 ? 3.598 5.511 -2.150 1.00 94.12 97 LEU A O 1
ATOM 742 N N . ASP A 1 98 ? 3.055 6.108 -4.254 1.00 92.69 98 ASP A N 1
ATOM 743 C CA . ASP A 1 98 ? 1.969 7.027 -3.892 1.00 92.69 98 ASP A CA 1
ATOM 744 C C . ASP A 1 98 ? 0.784 6.292 -3.256 1.00 92.69 98 ASP A C 1
ATOM 746 O O . ASP A 1 98 ? 0.198 6.770 -2.280 1.00 92.69 98 ASP A O 1
ATOM 750 N N . HIS A 1 99 ? 0.484 5.091 -3.747 1.00 92.00 99 HIS A N 1
ATOM 751 C CA . HIS A 1 99 ? -0.482 4.186 -3.148 1.00 92.00 99 HIS A CA 1
ATOM 752 C C . HIS A 1 99 ? -0.111 3.862 -1.695 1.00 92.00 99 HIS A C 1
ATOM 754 O O . HIS A 1 99 ? -0.903 4.111 -0.785 1.00 92.00 99 HIS A O 1
ATOM 760 N N . ARG A 1 100 ? 1.119 3.397 -1.431 1.00 91.75 100 ARG A N 1
ATOM 761 C CA . ARG A 1 100 ? 1.554 3.035 -0.065 1.00 91.75 100 ARG A CA 1
ATOM 762 C C . ARG A 1 100 ? 1.560 4.214 0.901 1.00 91.75 100 ARG A C 1
ATOM 764 O O . ARG A 1 100 ? 1.199 4.050 2.069 1.00 91.75 100 ARG A O 1
ATOM 771 N N . ASP A 1 101 ? 1.937 5.398 0.426 1.00 91.00 101 ASP A N 1
ATOM 772 C CA . ASP A 1 101 ? 1.846 6.632 1.210 1.00 91.00 101 ASP A CA 1
ATOM 773 C C . ASP A 1 101 ? 0.387 6.972 1.558 1.00 91.00 101 ASP A C 1
ATOM 775 O O . ASP A 1 101 ? 0.067 7.307 2.702 1.00 91.00 101 ASP A O 1
ATOM 779 N N . THR A 1 102 ? -0.524 6.793 0.599 1.00 91.31 102 THR A N 1
ATOM 780 C CA . THR A 1 102 ? -1.963 7.014 0.789 1.00 91.31 102 THR A CA 1
ATOM 781 C C . THR A 1 102 ? -2.577 6.018 1.774 1.00 91.31 102 THR A C 1
ATOM 783 O O . THR A 1 102 ? -3.341 6.432 2.645 1.00 91.31 102 THR A O 1
ATOM 786 N N . VAL A 1 103 ? -2.192 4.737 1.739 1.00 91.75 103 VAL A N 1
ATOM 787 C CA . VAL A 1 103 ? -2.608 3.749 2.755 1.00 91.75 103 VAL A CA 1
ATOM 788 C C . VAL A 1 103 ? -2.119 4.159 4.152 1.00 91.75 103 VAL A C 1
ATOM 790 O O . VAL A 1 103 ? -2.846 4.014 5.138 1.00 91.75 103 VAL A O 1
ATOM 793 N N . GLY A 1 104 ? -0.919 4.739 4.259 1.00 90.00 104 GLY A N 1
ATOM 794 C CA . GLY A 1 104 ? -0.421 5.329 5.507 1.00 90.00 104 GLY A CA 1
ATOM 795 C C . GLY A 1 104 ? -1.342 6.430 6.045 1.00 90.00 104 GLY A C 1
ATOM 796 O O . GLY A 1 104 ? -1.742 6.393 7.212 1.00 90.00 104 GLY A O 1
ATOM 797 N N . LYS A 1 105 ? -1.744 7.368 5.180 1.00 90.50 105 LYS A N 1
ATOM 798 C CA . LYS A 1 105 ? -2.683 8.455 5.514 1.00 90.50 105 LYS A CA 1
ATOM 799 C C . LYS A 1 105 ? -4.063 7.930 5.916 1.00 90.50 105 LYS A C 1
ATOM 801 O O . LYS A 1 105 ? -4.574 8.335 6.958 1.00 90.50 105 LYS A O 1
ATOM 806 N N . PHE A 1 106 ? -4.604 6.961 5.175 1.00 93.06 106 PHE A N 1
ATOM 807 C CA . PHE A 1 106 ? -5.865 6.291 5.508 1.00 93.06 106 PHE A CA 1
ATOM 808 C C . PHE A 1 106 ? -5.853 5.751 6.944 1.00 93.06 106 PHE A C 1
ATOM 810 O O . PHE A 1 106 ? -6.787 5.965 7.716 1.00 93.06 106 PHE A O 1
ATOM 817 N N . TRP A 1 107 ? -4.762 5.104 7.355 1.00 92.56 107 TRP A N 1
ATOM 818 C CA . TRP A 1 107 ? -4.647 4.572 8.711 1.00 92.56 107 TRP A CA 1
ATOM 819 C C . TRP A 1 107 ? -4.447 5.631 9.788 1.00 92.56 107 TRP A C 1
ATOM 821 O O . TRP A 1 107 ? -4.906 5.426 10.917 1.00 92.56 107 TRP A O 1
ATOM 831 N N . ASN A 1 108 ? -3.795 6.746 9.469 1.00 92.12 108 ASN A N 1
ATOM 832 C CA . ASN A 1 108 ? -3.722 7.887 10.380 1.00 92.12 108 ASN A CA 1
ATOM 833 C C . ASN A 1 108 ? -5.121 8.458 10.652 1.00 92.12 108 ASN A C 1
ATOM 835 O O . ASN A 1 108 ? -5.424 8.784 11.798 1.00 92.12 108 ASN A O 1
ATOM 839 N N . ASP A 1 109 ? -5.996 8.476 9.643 1.00 93.44 109 ASP A N 1
ATOM 840 C CA . ASP A 1 109 ? -7.390 8.905 9.786 1.00 93.44 109 ASP A CA 1
ATOM 841 C C . ASP A 1 109 ? -8.277 7.873 10.503 1.00 93.44 109 ASP A C 1
ATOM 843 O O . ASP A 1 109 ? -9.162 8.244 11.277 1.00 93.44 109 ASP A O 1
ATOM 847 N N . LEU A 1 110 ? -8.057 6.575 10.271 1.00 94.88 110 LEU A N 1
ATOM 848 C CA . LEU A 1 110 ? -8.880 5.496 10.832 1.00 94.88 110 LEU A CA 1
ATOM 849 C C . LEU A 1 110 ? -8.559 5.180 12.298 1.00 94.88 110 LEU A C 1
ATOM 851 O O . LEU A 1 110 ? -9.462 4.871 13.083 1.00 94.88 110 LEU A O 1
ATOM 855 N N . THR A 1 111 ? -7.288 5.267 12.697 1.00 94.31 111 THR A N 1
ATOM 856 C CA . THR A 1 111 ? -6.832 4.866 14.042 1.00 94.31 111 THR A CA 1
ATOM 857 C C . THR A 1 111 ? -7.582 5.582 15.182 1.00 94.31 111 THR A C 1
ATOM 859 O O . THR A 1 111 ? -7.986 4.897 16.131 1.00 94.31 111 THR A O 1
ATOM 862 N N . PRO A 1 112 ? -7.844 6.906 15.125 1.00 95.31 112 PRO A N 1
ATOM 863 C CA . PRO A 1 112 ? -8.650 7.594 16.138 1.00 95.31 112 PRO A CA 1
ATOM 864 C C . PRO A 1 112 ? -10.079 7.044 16.251 1.00 95.31 112 PRO A C 1
ATOM 866 O O . PRO A 1 112 ? -10.576 6.838 17.361 1.00 95.31 112 PRO A O 1
ATOM 869 N N . GLY A 1 113 ? -10.722 6.742 15.117 1.00 95.75 113 GLY A N 1
ATOM 870 C CA . GLY A 1 113 ? -12.062 6.153 15.078 1.00 95.75 113 GLY A CA 1
ATOM 871 C C . GLY A 1 113 ? -12.106 4.782 15.752 1.00 95.75 113 GLY A C 1
ATOM 872 O O . GLY A 1 113 ? -12.931 4.551 16.635 1.00 95.75 113 GLY A O 1
ATOM 873 N N . LEU A 1 114 ? -11.157 3.900 15.424 1.00 95.94 114 LEU A N 1
ATOM 874 C CA . LEU A 1 114 ? -11.041 2.580 16.060 1.00 95.94 114 LEU A CA 1
ATOM 875 C C . LEU A 1 114 ? -10.750 2.682 17.563 1.00 95.94 114 LEU A C 1
ATOM 877 O O . LEU A 1 114 ? -11.318 1.936 18.364 1.00 95.94 114 LEU A O 1
ATOM 881 N N . THR A 1 115 ? -9.903 3.635 17.957 1.00 96.69 115 THR A N 1
ATOM 882 C CA . THR A 1 115 ? -9.571 3.884 19.366 1.00 96.69 115 THR A CA 1
ATOM 883 C C . THR A 1 115 ? -10.804 4.315 20.158 1.00 96.69 115 THR A C 1
ATOM 885 O O . THR A 1 115 ? -10.996 3.840 21.275 1.00 96.69 115 THR A O 1
ATOM 888 N N . LYS A 1 116 ? -11.678 5.145 19.572 1.00 96.50 116 LYS A N 1
ATOM 889 C CA . LYS A 1 116 ? -12.947 5.563 20.187 1.00 96.50 116 LYS A CA 1
ATOM 890 C C . LYS A 1 116 ? -13.930 4.401 20.361 1.00 96.50 116 LYS A C 1
ATOM 892 O O . LYS A 1 116 ? -14.616 4.335 21.375 1.00 96.50 116 LYS A O 1
ATOM 897 N N . VAL A 1 117 ? -14.016 3.489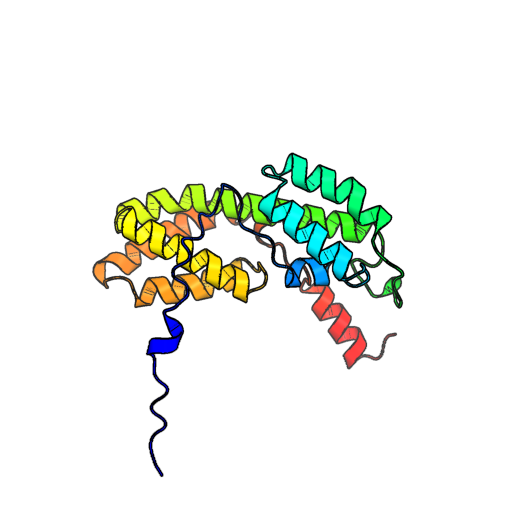 19.390 1.00 96.06 117 VAL A N 1
ATOM 898 C CA . VAL A 1 117 ? -14.938 2.338 19.454 1.00 96.06 117 VAL A CA 1
ATOM 899 C C . VAL A 1 117 ? -14.468 1.294 20.474 1.00 96.06 117 VAL A C 1
ATOM 901 O O . VAL A 1 117 ? -15.275 0.719 21.215 1.00 96.06 117 VAL A O 1
ATOM 904 N N . PHE A 1 118 ? -13.162 1.030 20.533 1.00 94.94 118 PHE A N 1
ATOM 905 C CA . PHE A 1 118 ? -12.600 -0.038 21.358 1.00 94.94 118 PHE A CA 1
ATOM 906 C C . PHE A 1 118 ? -11.695 0.493 22.467 1.00 94.94 118 PHE A C 1
ATOM 908 O O . PHE A 1 118 ? -12.103 0.473 23.627 1.00 94.94 118 PHE A O 1
ATOM 915 N N . ASN A 1 119 ? -10.466 0.858 22.096 1.00 94.56 119 ASN A N 1
ATOM 916 C CA . ASN A 1 119 ? -9.382 1.487 22.857 1.00 94.56 119 ASN A CA 1
ATOM 917 C C . ASN A 1 119 ? -8.091 1.371 22.012 1.00 94.56 119 ASN A C 1
ATOM 919 O O . ASN A 1 119 ? -8.086 0.735 20.953 1.00 94.56 119 ASN A O 1
ATOM 923 N N . ALA A 1 120 ? -6.979 1.936 22.490 1.00 94.06 120 ALA A N 1
ATOM 924 C CA . ALA A 1 120 ? -5.707 1.935 21.762 1.00 94.06 120 ALA A CA 1
ATOM 925 C C . ALA A 1 120 ? -5.121 0.526 21.530 1.00 94.06 120 ALA A C 1
ATOM 927 O O . ALA A 1 120 ? -4.531 0.269 20.481 1.00 94.06 120 ALA A O 1
ATOM 928 N N . SER A 1 121 ? -5.301 -0.403 22.476 1.00 93.75 121 SER A N 1
ATOM 929 C CA . SER A 1 121 ? -4.755 -1.767 22.380 1.00 93.75 121 SER A CA 1
ATOM 930 C C . SER A 1 121 ? -5.434 -2.578 21.271 1.00 93.75 121 SER A C 1
ATOM 932 O O . SER A 1 121 ? -4.774 -3.186 20.420 1.00 93.75 121 SER A O 1
ATOM 934 N N . VAL A 1 122 ? -6.767 -2.525 21.212 1.00 92.12 122 VAL A N 1
ATOM 935 C CA . VAL A 1 122 ? -7.541 -3.206 20.164 1.00 92.12 122 VAL A CA 1
ATOM 936 C C . VAL A 1 122 ? -7.320 -2.540 18.805 1.00 92.12 122 VAL A C 1
ATOM 938 O O . VAL A 1 122 ? -7.106 -3.241 17.818 1.00 92.12 122 VAL A O 1
ATOM 941 N N . ALA A 1 123 ? -7.274 -1.204 18.745 1.00 93.00 123 ALA A N 1
ATOM 942 C CA . ALA A 1 123 ? -6.973 -0.482 17.506 1.00 93.00 123 ALA A CA 1
ATOM 943 C C . ALA A 1 123 ? -5.597 -0.873 16.935 1.00 93.00 123 ALA A C 1
ATOM 945 O O . ALA A 1 123 ? -5.479 -1.155 15.742 1.00 93.00 123 ALA A O 1
ATOM 946 N N . LYS A 1 124 ? -4.573 -0.984 17.793 1.00 91.25 124 LYS A N 1
ATOM 947 C CA . LYS A 1 124 ? -3.244 -1.485 17.411 1.00 91.25 124 LYS A CA 1
ATOM 948 C C . LYS A 1 124 ? -3.302 -2.921 16.888 1.00 91.25 124 LYS A C 1
ATOM 950 O O . LYS A 1 124 ? -2.673 -3.225 15.879 1.00 91.25 124 LYS A O 1
ATOM 955 N N . THR A 1 125 ? -4.072 -3.792 17.538 1.00 90.75 125 THR A N 1
ATOM 956 C CA . THR A 1 125 ? -4.257 -5.184 17.094 1.00 90.75 125 THR A CA 1
ATOM 957 C C . THR A 1 125 ? -4.860 -5.245 15.691 1.00 90.75 125 THR A C 1
ATOM 959 O O . THR A 1 125 ? -4.333 -5.945 14.831 1.00 90.75 125 THR A O 1
ATOM 962 N N . TYR A 1 126 ? -5.909 -4.467 15.421 1.00 92.19 126 TYR A N 1
ATOM 963 C CA . TYR A 1 126 ? -6.532 -4.420 14.098 1.00 92.19 126 TYR A CA 1
ATOM 964 C C . TYR A 1 126 ? -5.625 -3.801 13.032 1.00 92.19 126 TYR A C 1
ATOM 966 O O . TYR A 1 126 ? -5.582 -4.327 11.923 1.00 92.19 126 TYR A O 1
ATOM 974 N N . LYS A 1 127 ? -4.840 -2.768 13.363 1.00 91.00 127 LYS A N 1
ATOM 975 C CA . LYS A 1 127 ? -3.827 -2.206 12.452 1.00 91.00 127 LYS A CA 1
ATOM 976 C C . LYS A 1 127 ? -2.738 -3.222 12.094 1.00 91.00 127 LYS A C 1
ATOM 978 O O . LYS A 1 127 ? -2.353 -3.351 10.936 1.00 91.00 127 LYS A O 1
ATOM 983 N N . ASN A 1 128 ? -2.271 -3.994 13.071 1.00 88.12 128 ASN A N 1
ATOM 984 C CA . ASN A 1 128 ? -1.306 -5.064 12.820 1.00 88.12 128 ASN A CA 1
ATOM 985 C C . ASN A 1 128 ? -1.912 -6.197 11.989 1.00 88.12 128 ASN A C 1
ATOM 987 O O . ASN A 1 128 ? -1.209 -6.814 11.191 1.00 88.12 128 ASN A O 1
ATOM 991 N N . MET A 1 129 ? -3.203 -6.477 12.179 1.00 88.12 129 MET A N 1
ATOM 992 C CA . MET A 1 129 ? -3.894 -7.497 11.401 1.00 88.12 129 MET A CA 1
ATOM 993 C C . MET A 1 129 ? -4.017 -7.076 9.934 1.00 88.12 129 MET A C 1
ATOM 995 O O . MET A 1 129 ? -3.666 -7.844 9.044 1.00 88.12 129 MET A O 1
ATOM 999 N N . TRP A 1 130 ? -4.374 -5.815 9.689 1.00 90.94 130 TRP A N 1
ATOM 1000 C CA . TRP A 1 130 ? -4.350 -5.233 8.351 1.00 90.94 130 TRP A CA 1
ATOM 1001 C C . TRP A 1 130 ? -3.008 -5.435 7.654 1.00 90.94 130 TRP A C 1
ATOM 1003 O O . TRP A 1 130 ? -2.982 -5.920 6.533 1.00 90.94 130 TRP A O 1
ATOM 1013 N N . ALA A 1 131 ? -1.890 -5.129 8.321 1.00 86.50 131 ALA A N 1
ATOM 1014 C CA . ALA A 1 131 ? -0.567 -5.247 7.709 1.00 86.50 131 ALA A CA 1
ATOM 1015 C C . ALA A 1 131 ? -0.245 -6.673 7.217 1.00 86.50 131 ALA A C 1
ATOM 1017 O O . ALA A 1 131 ? 0.527 -6.836 6.274 1.00 86.50 131 ALA A O 1
ATOM 1018 N N . LYS A 1 132 ? -0.820 -7.714 7.837 1.00 83.81 132 LYS A N 1
ATOM 1019 C CA . LYS A 1 132 ? -0.667 -9.094 7.350 1.00 83.81 132 LYS A CA 1
ATOM 1020 C C . LYS A 1 132 ? -1.625 -9.382 6.195 1.00 83.81 132 LYS A C 1
ATOM 1022 O O . LYS A 1 132 ? -1.190 -9.977 5.219 1.00 83.81 132 LYS A O 1
ATOM 1027 N N . THR A 1 133 ? -2.882 -8.950 6.292 1.00 85.31 133 THR A N 1
ATOM 1028 C CA . THR A 1 133 ? -3.887 -9.112 5.228 1.00 85.31 133 THR A CA 1
ATOM 1029 C C . THR A 1 133 ? -3.444 -8.414 3.939 1.00 85.31 133 THR A C 1
ATOM 1031 O O . THR A 1 133 ? -3.393 -9.029 2.884 1.00 85.31 133 THR A O 1
ATOM 1034 N N . ASP A 1 134 ? -3.000 -7.166 4.035 1.00 86.38 134 ASP A N 1
ATOM 1035 C CA . ASP A 1 134 ? -2.482 -6.375 2.915 1.00 86.38 134 ASP A CA 1
ATOM 1036 C C . ASP A 1 134 ? -1.231 -6.995 2.262 1.00 86.38 134 ASP A C 1
ATOM 1038 O O . ASP A 1 134 ? -1.036 -6.868 1.054 1.00 86.38 134 ASP A O 1
ATOM 1042 N N . LYS A 1 135 ? -0.408 -7.724 3.029 1.00 83.31 135 LYS A N 1
ATOM 1043 C CA . LYS A 1 135 ? 0.714 -8.494 2.477 1.00 83.31 135 LYS A CA 1
ATOM 1044 C C . LYS A 1 135 ? 0.248 -9.721 1.686 1.00 83.31 135 LYS A C 1
ATOM 1046 O O . LYS A 1 135 ? 0.901 -10.072 0.711 1.00 83.31 135 LYS A O 1
ATOM 1051 N N . VAL A 1 136 ? -0.821 -10.391 2.122 1.00 80.69 136 VAL A N 1
ATOM 1052 C CA . VAL A 1 136 ? -1.390 -11.559 1.422 1.00 80.69 136 VAL A CA 1
ATOM 1053 C C . VAL A 1 136 ? -1.985 -11.148 0.076 1.00 80.69 136 VAL A C 1
ATOM 1055 O O . VAL A 1 136 ? -1.815 -11.869 -0.898 1.00 80.69 136 VAL A O 1
ATOM 1058 N N . HIS A 1 137 ? -2.594 -9.964 0.015 1.00 81.50 137 HIS A N 1
ATOM 1059 C CA . HIS A 1 137 ? -3.191 -9.399 -1.200 1.00 81.50 137 HIS A CA 1
ATOM 1060 C C . HIS A 1 137 ? -2.214 -8.606 -2.070 1.00 81.50 137 HIS A C 1
ATOM 1062 O O . HIS A 1 137 ? -2.643 -7.815 -2.900 1.00 81.50 137 HIS A O 1
ATOM 1068 N N . ASP A 1 138 ? -0.901 -8.753 -1.860 1.00 81.94 138 ASP A N 1
ATOM 1069 C CA . ASP A 1 138 ? 0.133 -8.048 -2.631 1.00 81.94 138 ASP A CA 1
ATOM 1070 C C . ASP A 1 138 ? -0.140 -6.538 -2.802 1.00 81.94 138 ASP A C 1
ATOM 1072 O O . ASP A 1 138 ? 0.064 -5.948 -3.863 1.00 81.94 138 ASP A O 1
ATOM 1076 N N . ASN A 1 139 ? -0.563 -5.898 -1.707 1.00 85.12 139 ASN A N 1
ATOM 1077 C CA . ASN A 1 139 ? -0.912 -4.480 -1.628 1.00 85.12 139 ASN A CA 1
ATOM 1078 C C . ASN A 1 139 ? -2.194 -4.055 -2.378 1.00 85.12 139 ASN A C 1
ATOM 1080 O O . ASN A 1 139 ? -2.424 -2.855 -2.496 1.00 85.12 139 ASN A O 1
ATOM 1084 N N . ALA A 1 140 ? -3.067 -4.974 -2.809 1.00 84.38 140 ALA A N 1
ATOM 1085 C CA . ALA A 1 140 ? -4.407 -4.636 -3.301 1.00 84.38 140 ALA A CA 1
ATOM 1086 C C . ALA A 1 140 ? -5.307 -4.158 -2.144 1.00 84.38 140 ALA A C 1
ATOM 1088 O O . ALA A 1 140 ? -5.730 -4.930 -1.279 1.00 84.38 140 ALA A O 1
ATOM 1089 N N . PHE A 1 141 ? -5.579 -2.851 -2.094 1.00 87.25 141 PHE A N 1
ATOM 1090 C CA . PHE A 1 141 ? -6.193 -2.235 -0.916 1.00 87.25 141 PHE A CA 1
ATOM 1091 C C . PHE A 1 141 ? -7.633 -2.678 -0.657 1.00 87.25 141 PHE A C 1
ATOM 1093 O O . PHE A 1 141 ? -7.969 -2.951 0.494 1.00 87.25 141 PHE A O 1
ATOM 1100 N N . PHE A 1 142 ? -8.500 -2.731 -1.672 1.00 84.31 142 PHE A N 1
ATOM 1101 C CA . PHE A 1 142 ? -9.914 -3.053 -1.436 1.00 84.31 142 PHE A CA 1
ATOM 1102 C C . PHE A 1 142 ? -10.130 -4.523 -1.099 1.00 84.31 142 PHE A C 1
ATOM 1104 O O . PHE A 1 142 ? -10.944 -4.819 -0.224 1.00 84.31 142 PHE A O 1
ATOM 1111 N N . ASP A 1 143 ? -9.348 -5.422 -1.692 1.00 83.69 143 ASP A N 1
ATOM 1112 C CA . ASP A 1 143 ? -9.338 -6.835 -1.313 1.00 83.69 143 ASP A CA 1
ATOM 1113 C C . ASP A 1 143 ? -8.895 -6.995 0.142 1.00 83.69 143 ASP A C 1
ATOM 1115 O O . ASP A 1 143 ? -9.591 -7.617 0.955 1.00 83.69 143 ASP A O 1
ATOM 1119 N N . ALA A 1 144 ? -7.810 -6.309 0.518 1.00 87.25 144 ALA A N 1
ATOM 1120 C CA . ALA A 1 144 ? -7.352 -6.283 1.897 1.00 87.25 144 ALA A CA 1
ATOM 1121 C C . ALA A 1 144 ? -8.391 -5.674 2.853 1.00 87.25 144 ALA A C 1
ATOM 1123 O O . ALA A 1 144 ? -8.567 -6.188 3.956 1.00 87.25 144 ALA A O 1
ATOM 1124 N N . LEU A 1 145 ? -9.114 -4.626 2.444 1.00 88.44 145 LEU A N 1
ATOM 1125 C CA . LEU A 1 145 ? -10.183 -3.977 3.218 1.00 88.44 145 LEU A CA 1
ATOM 1126 C C . LEU A 1 145 ? -11.373 -4.872 3.456 1.00 88.44 145 LEU A C 1
ATOM 1128 O O . LEU A 1 145 ? -11.846 -4.936 4.593 1.00 88.44 145 LEU A O 1
ATOM 1132 N N . ASN A 1 146 ? -11.813 -5.589 2.437 1.00 84.38 146 ASN A N 1
ATOM 1133 C CA . ASN A 1 146 ? -12.938 -6.496 2.559 1.00 84.38 146 ASN A CA 1
ATOM 1134 C C . ASN A 1 146 ? -12.605 -7.663 3.496 1.00 84.38 146 ASN A C 1
ATOM 1136 O O . ASN A 1 146 ? -13.361 -7.929 4.436 1.00 84.38 146 ASN A O 1
ATOM 1140 N N . GLU A 1 147 ? -11.449 -8.309 3.317 1.00 83.31 147 GLU A N 1
ATOM 1141 C CA . GLU A 1 147 ? -11.054 -9.436 4.168 1.00 83.31 147 GLU A CA 1
ATOM 1142 C C . GLU A 1 147 ? -10.734 -8.995 5.606 1.00 83.31 147 GLU A C 1
ATOM 1144 O O . GLU A 1 147 ? -11.188 -9.613 6.575 1.00 83.31 147 GLU A O 1
ATOM 1149 N N . TRP A 1 148 ? -10.013 -7.885 5.773 1.00 91.62 148 TRP A N 1
ATOM 1150 C CA . TRP A 1 148 ? -9.720 -7.328 7.092 1.00 91.62 148 TRP A CA 1
ATOM 1151 C C . TRP A 1 148 ? -10.998 -6.914 7.829 1.00 91.62 148 TRP A C 1
ATOM 1153 O O . TRP A 1 148 ? -11.142 -7.207 9.020 1.00 91.62 148 TRP A O 1
ATOM 1163 N N . TYR A 1 149 ? -11.952 -6.276 7.141 1.00 90.31 149 TYR A N 1
ATOM 1164 C CA . TYR A 1 149 ? -13.232 -5.910 7.743 1.00 90.31 149 TYR A CA 1
ATOM 1165 C C . TYR A 1 149 ? -14.011 -7.146 8.189 1.00 90.31 149 TYR A C 1
ATOM 1167 O O . TYR A 1 149 ? -14.526 -7.151 9.308 1.00 90.31 149 TYR A O 1
ATOM 1175 N N . ALA A 1 150 ? -14.063 -8.199 7.367 1.00 86.75 150 ALA A N 1
ATOM 1176 C CA . ALA A 1 150 ? -14.709 -9.453 7.740 1.00 86.75 150 ALA A CA 1
ATOM 1177 C C . ALA A 1 150 ? -14.102 -10.014 9.035 1.00 86.75 150 ALA A C 1
ATOM 1179 O O . ALA A 1 150 ? -14.830 -10.287 9.994 1.00 86.75 150 ALA A O 1
ATOM 1180 N N . TYR A 1 151 ? -12.768 -10.077 9.125 1.00 88.25 151 TYR A N 1
ATOM 1181 C CA . TYR A 1 151 ? -12.082 -10.471 10.355 1.00 88.25 151 TYR A CA 1
ATOM 1182 C C . TYR A 1 151 ? -12.498 -9.593 11.546 1.00 88.25 151 TYR A C 1
ATOM 1184 O O . TYR A 1 151 ? -12.949 -10.112 12.572 1.00 88.25 151 TYR A O 1
ATOM 1192 N N . CYS A 1 152 ? -12.399 -8.267 11.424 1.00 89.69 152 CYS A N 1
ATOM 1193 C CA . CYS A 1 152 ? -12.740 -7.343 12.505 1.00 89.69 152 CYS A CA 1
ATOM 1194 C C . CYS A 1 152 ? -14.209 -7.455 12.929 1.00 89.69 152 CYS A C 1
ATOM 1196 O O . CYS A 1 152 ? -14.496 -7.393 14.124 1.00 89.69 152 CYS A O 1
ATOM 1198 N N . HIS A 1 153 ? -15.132 -7.655 11.988 1.00 88.88 153 HIS A N 1
ATOM 1199 C CA . HIS A 1 153 ? -16.558 -7.820 12.255 1.00 88.88 153 HIS A CA 1
ATOM 1200 C C . HIS A 1 153 ? -16.822 -9.042 13.143 1.00 88.88 153 HIS A C 1
ATOM 1202 O O . HIS A 1 153 ? -17.477 -8.918 14.184 1.00 88.88 153 HIS A O 1
ATOM 1208 N N . TYR A 1 154 ? -16.280 -10.208 12.775 1.00 88.50 154 TYR A N 1
ATOM 1209 C CA . TYR A 1 154 ? -16.488 -11.451 13.526 1.00 88.50 154 TYR A CA 1
ATOM 1210 C C . TYR A 1 154 ? -15.767 -11.468 14.879 1.00 88.50 154 TYR A C 1
ATOM 1212 O O . TYR A 1 154 ? -16.252 -12.101 15.814 1.00 88.50 154 TYR A O 1
ATOM 1220 N N . HIS A 1 155 ? -14.678 -10.708 15.018 1.00 89.06 155 HIS A N 1
ATOM 1221 C CA . HIS A 1 155 ? -13.913 -10.588 16.265 1.00 89.06 155 HIS A CA 1
ATOM 1222 C C . HIS A 1 155 ? -14.305 -9.369 17.117 1.00 89.06 155 HIS A C 1
ATOM 1224 O O . HIS A 1 155 ? -13.692 -9.115 18.155 1.00 89.06 155 HIS A O 1
ATOM 1230 N N . SER A 1 156 ? -15.319 -8.606 16.703 1.00 91.12 156 SER A N 1
ATOM 1231 C CA . SER A 1 156 ? -15.878 -7.499 17.482 1.00 91.12 156 SER A CA 1
ATOM 1232 C C . SER A 1 156 ? -17.105 -7.949 18.283 1.00 91.12 156 SER A C 1
ATOM 1234 O O . SER A 1 156 ? -17.965 -8.654 17.737 1.00 91.12 156 SER A O 1
ATOM 1236 N N . PRO A 1 157 ? -17.273 -7.474 19.537 1.00 93.81 157 PRO A N 1
ATOM 1237 C CA . PRO A 1 157 ? -18.526 -7.623 20.272 1.00 93.81 157 PRO A CA 1
ATOM 1238 C C . PRO A 1 157 ? -19.705 -7.083 19.459 1.00 93.81 157 PRO A C 1
ATOM 1240 O O . PRO A 1 157 ? -19.581 -6.026 18.837 1.00 93.81 157 PRO A O 1
ATOM 1243 N N . ALA A 1 158 ? -20.852 -7.769 19.500 1.00 92.06 158 ALA A N 1
ATOM 1244 C CA . 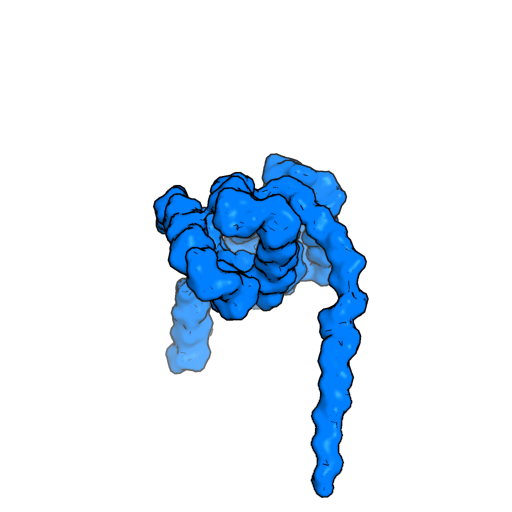ALA A 1 158 ? -22.017 -7.437 18.673 1.00 92.06 158 ALA A CA 1
ATOM 1245 C C . ALA A 1 158 ? -22.410 -5.948 18.764 1.00 92.06 158 ALA A C 1
ATOM 1247 O O . ALA A 1 158 ? -22.552 -5.286 17.738 1.00 92.06 158 ALA A O 1
ATOM 1248 N N . GLY A 1 159 ? -22.447 -5.387 19.981 1.00 94.31 159 GLY A N 1
ATOM 1249 C CA . GLY A 1 159 ? -22.787 -3.977 20.228 1.00 94.31 159 GLY A CA 1
ATOM 1250 C C . GLY A 1 159 ? -21.789 -2.943 19.686 1.00 94.31 159 GLY A C 1
ATOM 1251 O O . GLY A 1 159 ? -22.081 -1.752 19.706 1.00 94.31 159 GLY A O 1
ATOM 1252 N N . LYS A 1 160 ? -20.614 -3.360 19.194 1.00 95.50 160 LYS A N 1
ATOM 1253 C CA . LYS A 1 160 ? -19.587 -2.467 18.628 1.00 95.50 160 LYS A CA 1
ATOM 1254 C C . LYS A 1 160 ? -19.467 -2.549 17.105 1.00 95.50 160 LYS A C 1
ATOM 1256 O O . LYS A 1 160 ? -18.823 -1.687 16.510 1.00 95.50 160 LYS A O 1
ATOM 1261 N N . ARG A 1 161 ? -20.090 -3.541 16.457 1.00 93.81 161 ARG A N 1
ATOM 1262 C CA . ARG A 1 161 ? -19.940 -3.802 15.011 1.00 93.81 161 ARG A CA 1
ATOM 1263 C C . ARG A 1 161 ? -20.427 -2.643 14.141 1.00 93.81 161 ARG A C 1
ATOM 1265 O O . ARG A 1 161 ? -19.738 -2.266 13.199 1.00 93.81 161 ARG A O 1
ATOM 1272 N N . THR A 1 162 ? -21.556 -2.029 14.491 1.00 94.94 162 THR A N 1
ATOM 1273 C CA . THR A 1 162 ? -22.080 -0.851 13.778 1.00 94.94 162 THR A CA 1
ATOM 1274 C C . THR A 1 162 ? -21.138 0.344 13.898 1.00 94.94 162 THR A C 1
ATOM 1276 O O . THR A 1 162 ? -20.850 1.013 12.912 1.00 94.94 162 THR A O 1
ATOM 1279 N N . ALA A 1 163 ? -20.600 0.594 15.094 1.00 95.75 163 ALA A N 1
ATOM 1280 C CA . ALA A 1 163 ? -19.667 1.695 15.311 1.00 95.75 163 ALA A CA 1
ATOM 1281 C C . ALA A 1 163 ? -18.332 1.475 14.574 1.00 95.75 163 ALA A C 1
ATOM 1283 O O . ALA A 1 163 ? -17.787 2.423 14.012 1.00 95.75 163 ALA A O 1
ATOM 1284 N N . LEU A 1 164 ? -17.844 0.227 14.517 1.00 94.25 164 LEU A N 1
ATOM 1285 C CA . LEU A 1 164 ? -16.709 -0.171 13.679 1.00 94.25 164 LEU A CA 1
ATOM 1286 C C . LEU A 1 164 ? -16.982 0.127 12.197 1.00 94.25 164 LEU A C 1
ATOM 1288 O O . LEU A 1 164 ? -16.177 0.799 11.559 1.00 94.25 164 LEU A O 1
ATOM 1292 N N . TYR A 1 165 ? -18.115 -0.342 11.665 1.00 94.38 165 TYR A N 1
ATOM 1293 C CA . TYR A 1 165 ? -18.494 -0.112 10.269 1.00 94.38 165 TYR A CA 1
ATOM 1294 C C . TYR A 1 165 ? -18.568 1.383 9.939 1.00 94.38 165 TYR A C 1
ATOM 1296 O O . TYR A 1 165 ? -17.971 1.826 8.964 1.00 94.38 165 TYR A O 1
ATOM 1304 N N . ASN A 1 166 ? -19.215 2.176 10.796 1.00 95.50 166 ASN A N 1
ATOM 1305 C CA . ASN A 1 166 ? -19.336 3.621 10.604 1.00 95.50 166 ASN A CA 1
ATOM 1306 C C . ASN A 1 166 ? -17.976 4.330 10.635 1.00 95.50 166 ASN A C 1
ATOM 1308 O O . ASN A 1 166 ? -17.755 5.250 9.854 1.00 95.50 166 ASN A O 1
ATOM 1312 N N . ALA A 1 167 ? -17.056 3.906 11.509 1.00 95.19 167 ALA A N 1
ATOM 1313 C CA . ALA A 1 167 ? -15.705 4.463 11.556 1.00 95.19 167 ALA A CA 1
ATOM 1314 C C . ALA A 1 167 ? -14.927 4.184 10.261 1.00 95.19 167 ALA A C 1
ATOM 1316 O O . ALA A 1 167 ? -14.256 5.080 9.754 1.00 95.19 167 ALA A O 1
ATOM 1317 N N . ILE A 1 168 ? -15.050 2.972 9.709 1.00 93.12 168 ILE A N 1
ATOM 1318 C CA . ILE A 1 168 ? -14.424 2.600 8.433 1.00 93.12 168 ILE A CA 1
ATOM 1319 C C . ILE A 1 168 ? -15.051 3.397 7.289 1.00 93.12 168 ILE A C 1
ATOM 1321 O O . ILE A 1 168 ? -14.331 4.079 6.569 1.00 93.12 168 ILE A O 1
ATOM 1325 N N . GLN A 1 169 ? -16.382 3.392 7.168 1.00 92.44 169 GLN A N 1
ATOM 1326 C CA . GLN A 1 169 ? -17.099 4.103 6.106 1.00 92.44 169 GLN A CA 1
ATOM 1327 C C . GLN A 1 169 ? -16.810 5.605 6.098 1.00 92.44 169 GLN A C 1
ATOM 1329 O O . GLN A 1 169 ? -16.588 6.186 5.038 1.00 92.44 169 GLN A O 1
ATOM 1334 N N . ALA A 1 170 ? -16.752 6.238 7.272 1.00 92.50 170 ALA A N 1
ATOM 1335 C CA . ALA A 1 170 ? -16.436 7.658 7.381 1.00 92.50 170 ALA A CA 1
ATOM 1336 C C . ALA A 1 170 ? -15.044 7.999 6.827 1.00 92.50 170 ALA A C 1
ATOM 1338 O O . ALA A 1 170 ? -14.857 9.087 6.285 1.00 92.50 170 ALA A O 1
ATOM 1339 N N . VAL A 1 171 ? -14.067 7.097 6.963 1.00 93.00 171 VAL A N 1
ATOM 1340 C CA . VAL A 1 171 ? -12.725 7.301 6.409 1.00 93.00 171 VAL A CA 1
ATOM 1341 C C . VAL A 1 171 ? -12.683 6.904 4.943 1.00 93.00 171 VAL A C 1
ATOM 1343 O O . VAL A 1 171 ? -12.249 7.721 4.142 1.00 93.00 171 VAL A O 1
ATOM 1346 N N . THR A 1 172 ? -13.189 5.730 4.558 1.00 88.00 172 THR A N 1
ATOM 1347 C CA . THR A 1 172 ? -13.248 5.301 3.149 1.00 88.00 172 THR A CA 1
ATOM 1348 C C . THR A 1 172 ? -13.940 6.349 2.275 1.00 88.00 172 THR A C 1
ATOM 1350 O O . THR A 1 172 ? -13.422 6.687 1.215 1.00 88.00 172 THR A O 1
ATOM 1353 N N . GLY A 1 173 ? -15.015 6.972 2.771 1.00 86.06 173 GLY A N 1
ATOM 1354 C CA . GLY A 1 173 ? -15.713 8.075 2.109 1.00 86.06 173 GLY A CA 1
ATOM 1355 C C . GLY A 1 173 ? -14.843 9.302 1.791 1.00 86.06 173 GLY A C 1
ATOM 1356 O O . GLY A 1 173 ? -15.083 9.980 0.795 1.00 86.06 173 GLY A O 1
ATOM 1357 N N . LYS A 1 174 ? -13.802 9.588 2.591 1.00 87.69 174 LYS A N 1
ATOM 1358 C CA . LYS A 1 174 ? -12.835 10.672 2.312 1.00 87.69 174 LYS A CA 1
ATOM 1359 C C . LYS A 1 174 ? -11.917 10.349 1.135 1.00 87.69 174 LYS A C 1
ATOM 1361 O O . LYS A 1 174 ? -11.377 11.259 0.513 1.00 87.69 174 LYS A O 1
ATOM 1366 N N . TYR A 1 175 ? -11.721 9.063 0.859 1.00 86.38 175 TYR A N 1
ATOM 1367 C CA . TYR A 1 175 ? -10.789 8.571 -0.145 1.00 86.38 175 TYR A CA 1
ATOM 1368 C C . TYR A 1 175 ? -11.481 8.007 -1.393 1.00 86.38 175 TYR A C 1
ATOM 1370 O O . TYR A 1 175 ? -10.787 7.564 -2.298 1.00 86.38 175 TYR A O 1
ATOM 1378 N N . THR A 1 176 ? -12.811 8.079 -1.501 1.00 75.44 176 THR A N 1
ATOM 1379 C CA . THR A 1 176 ? -13.587 7.531 -2.634 1.00 75.44 176 THR A CA 1
ATOM 1380 C C . THR A 1 176 ? -13.104 8.010 -4.009 1.00 75.44 176 THR A C 1
ATOM 1382 O O . THR A 1 176 ? -13.177 7.265 -4.977 1.00 75.44 176 THR A O 1
ATOM 1385 N N . ASN A 1 177 ? -12.567 9.232 -4.095 1.00 75.94 177 ASN A N 1
ATOM 1386 C CA . ASN A 1 177 ? -12.033 9.807 -5.338 1.00 75.94 177 ASN A CA 1
ATOM 1387 C C . ASN A 1 177 ? -10.495 9.764 -5.420 1.00 75.94 177 ASN A C 1
ATOM 1389 O O . ASN A 1 177 ? -9.906 10.351 -6.327 1.00 75.94 177 ASN A O 1
ATOM 1393 N N . ASN A 1 178 ? -9.820 9.133 -4.457 1.00 81.38 178 ASN A N 1
ATOM 1394 C CA . ASN A 1 178 ? -8.367 9.056 -4.429 1.00 81.38 178 ASN A CA 1
ATOM 1395 C C . ASN A 1 178 ? -7.890 7.894 -5.307 1.00 81.38 178 ASN A C 1
ATOM 1397 O O . ASN A 1 178 ? -7.859 6.740 -4.888 1.00 81.38 178 ASN A O 1
ATOM 1401 N N . THR A 1 179 ? -7.462 8.217 -6.523 1.00 77.88 179 THR A N 1
ATOM 1402 C CA . THR A 1 179 ? -6.996 7.228 -7.503 1.00 77.88 179 THR A CA 1
ATOM 1403 C C . THR A 1 179 ? -5.738 6.478 -7.070 1.00 77.88 179 THR A C 1
ATOM 1405 O O . THR A 1 179 ? -5.504 5.379 -7.560 1.00 77.88 179 THR A O 1
ATOM 1408 N N . ALA A 1 180 ? -4.940 7.020 -6.142 1.00 82.38 180 ALA A N 1
ATOM 1409 C CA . ALA A 1 180 ? -3.762 6.324 -5.629 1.00 82.38 180 ALA A CA 1
ATOM 1410 C C . ALA A 1 180 ? -4.151 5.129 -4.751 1.00 82.38 180 ALA A C 1
ATOM 1412 O O . ALA A 1 180 ? -3.423 4.146 -4.700 1.00 82.38 180 ALA A O 1
ATOM 1413 N N . LEU A 1 181 ? -5.307 5.167 -4.085 1.00 82.88 181 LEU A N 1
ATOM 1414 C CA . LEU A 1 181 ? -5.806 4.042 -3.292 1.00 82.88 181 LEU A CA 1
ATOM 1415 C C . LEU A 1 181 ? -6.275 2.865 -4.155 1.00 82.88 181 LEU A C 1
ATOM 1417 O O . LEU A 1 181 ? -6.133 1.721 -3.737 1.00 82.88 181 LEU A O 1
ATOM 1421 N N . ASN A 1 182 ? -6.723 3.154 -5.375 1.00 74.06 182 ASN A N 1
ATOM 1422 C CA . ASN A 1 182 ? -7.195 2.177 -6.358 1.00 74.06 182 ASN A CA 1
ATOM 1423 C C . ASN A 1 182 ? -6.053 1.612 -7.223 1.00 74.06 182 ASN A C 1
ATOM 1425 O O . ASN A 1 182 ? -6.303 1.083 -8.303 1.00 74.06 182 ASN A O 1
ATOM 1429 N N . PHE A 1 183 ? -4.795 1.804 -6.820 1.00 81.31 183 PHE A N 1
ATOM 1430 C CA . PHE A 1 183 ? -3.679 1.280 -7.591 1.00 81.31 183 PHE A CA 1
ATOM 1431 C C . PHE A 1 183 ? -3.658 -0.246 -7.523 1.00 81.31 183 PHE A C 1
ATOM 1433 O O . PHE A 1 183 ? -3.497 -0.823 -6.449 1.00 81.31 183 PHE A O 1
ATOM 1440 N N . GLU A 1 184 ? -3.719 -0.867 -8.694 1.00 72.25 184 GLU A N 1
ATOM 1441 C CA . GLU A 1 184 ? -3.447 -2.281 -8.891 1.00 72.25 184 GLU A CA 1
ATOM 1442 C C . GLU A 1 184 ? -2.332 -2.417 -9.935 1.00 72.25 184 GLU A C 1
ATOM 1444 O O . GLU A 1 184 ? -2.423 -1.811 -11.010 1.00 72.25 184 GLU A O 1
ATOM 1449 N N . PRO A 1 185 ? -1.266 -3.184 -9.647 1.00 66.69 185 PRO A N 1
ATOM 1450 C CA . PRO A 1 185 ? -0.171 -3.399 -10.594 1.00 66.69 185 PRO A CA 1
ATOM 1451 C C . PRO A 1 185 ? -0.638 -4.074 -11.897 1.00 66.69 185 PRO A C 1
ATOM 1453 O O . PRO A 1 185 ? -0.028 -3.878 -12.941 1.00 66.69 185 PRO A O 1
ATOM 1456 N N . LEU A 1 186 ? -1.738 -4.831 -11.878 1.00 65.50 186 LEU A N 1
ATOM 1457 C CA . LEU A 1 186 ? -2.349 -5.441 -13.059 1.00 65.50 186 LEU A CA 1
ATOM 1458 C C . LEU A 1 186 ? -3.829 -5.048 -13.100 1.00 65.50 186 LEU A C 1
ATOM 1460 O O . LEU A 1 186 ? -4.657 -5.694 -12.474 1.00 65.50 186 LEU A O 1
ATOM 1464 N N . SER A 1 187 ? -4.153 -3.963 -13.804 1.00 53.28 187 SER A N 1
ATOM 1465 C CA . SER A 1 187 ? -5.523 -3.434 -13.869 1.00 53.28 187 SER A CA 1
ATOM 1466 C C . SER A 1 187 ? -6.481 -4.321 -14.676 1.00 53.28 187 SER A C 1
ATOM 1468 O O . SER A 1 187 ? -6.058 -5.177 -15.455 1.00 53.28 187 SER A O 1
ATOM 1470 N N . ASP A 1 188 ? -7.782 -4.027 -14.621 1.00 50.28 188 ASP A N 1
ATOM 1471 C CA . ASP A 1 188 ? -8.797 -4.607 -15.519 1.00 50.28 188 ASP A CA 1
ATOM 1472 C C . ASP A 1 188 ? -8.409 -4.537 -17.007 1.00 50.28 188 ASP A C 1
ATOM 1474 O O . ASP A 1 188 ? -8.757 -5.417 -17.796 1.00 50.28 188 ASP A O 1
ATOM 1478 N N . ALA A 1 189 ? -7.644 -3.519 -17.415 1.00 43.78 189 ALA A N 1
ATOM 1479 C CA . ALA A 1 189 ? -7.148 -3.392 -18.784 1.00 43.78 189 ALA A CA 1
ATOM 1480 C C . ALA A 1 189 ? -6.083 -4.450 -19.131 1.00 43.78 189 ALA A C 1
ATOM 1482 O O . ALA A 1 189 ? -6.024 -4.897 -20.279 1.00 43.78 189 ALA A O 1
ATOM 1483 N N . TYR A 1 190 ? -5.270 -4.879 -18.158 1.00 51.06 190 TYR A N 1
ATOM 1484 C CA . TYR A 1 190 ? -4.370 -6.026 -18.299 1.00 51.06 190 TYR A CA 1
ATOM 1485 C C . TYR A 1 190 ? -5.168 -7.320 -18.445 1.00 51.06 190 TYR A C 1
ATOM 1487 O O . TYR A 1 190 ? -4.945 -8.050 -19.407 1.00 51.06 190 TYR A O 1
ATOM 1495 N N . TYR A 1 191 ? -6.142 -7.568 -17.564 1.00 54.66 191 TYR A N 1
ATOM 1496 C CA . TYR A 1 191 ? -6.996 -8.756 -17.651 1.00 54.66 191 TYR A CA 1
ATOM 1497 C C . TYR A 1 191 ? -7.790 -8.801 -18.956 1.00 54.66 191 TYR A C 1
ATOM 1499 O O . TYR A 1 191 ? -7.881 -9.855 -19.578 1.00 54.66 191 TYR A O 1
ATOM 1507 N N . THR A 1 192 ? -8.283 -7.655 -19.426 1.00 52.91 192 THR A N 1
ATOM 1508 C CA . THR A 1 192 ? -8.987 -7.531 -20.707 1.00 52.91 192 THR A CA 1
ATOM 1509 C C . THR A 1 192 ? -8.054 -7.818 -21.882 1.00 52.91 192 THR A C 1
ATOM 1511 O O . THR A 1 192 ? -8.413 -8.598 -22.758 1.00 52.91 192 THR A O 1
ATOM 1514 N N . ARG A 1 193 ? -6.835 -7.258 -21.911 1.00 50.72 193 ARG A N 1
ATOM 1515 C CA . ARG A 1 193 ? -5.851 -7.569 -22.966 1.00 50.72 193 ARG A CA 1
ATOM 1516 C C . ARG A 1 193 ? -5.407 -9.027 -22.919 1.00 50.72 193 ARG A C 1
ATOM 1518 O O . ARG A 1 193 ? -5.395 -9.673 -23.957 1.00 50.72 193 ARG A O 1
ATOM 1525 N N . TYR A 1 194 ? -5.121 -9.562 -21.737 1.00 49.94 194 TYR A N 1
ATOM 1526 C CA . TYR A 1 194 ? -4.768 -10.966 -21.545 1.00 49.94 194 TYR A CA 1
ATOM 1527 C C . TYR A 1 194 ? -5.884 -11.902 -22.030 1.00 49.94 194 TYR A C 1
ATOM 1529 O O . TYR A 1 194 ? -5.600 -12.849 -22.763 1.00 49.94 194 TYR A O 1
ATOM 1537 N N . MET A 1 195 ? -7.149 -11.599 -21.712 1.00 56.44 195 MET A N 1
ATOM 1538 C CA . MET A 1 195 ? -8.334 -12.291 -22.236 1.00 56.44 195 MET A CA 1
ATOM 1539 C C . MET A 1 195 ? -8.434 -12.195 -23.758 1.00 56.44 195 MET A C 1
ATOM 1541 O O . MET A 1 195 ? -8.596 -13.213 -24.418 1.00 56.44 195 MET A O 1
ATOM 1545 N N . LEU A 1 196 ? -8.307 -11.000 -24.342 1.00 53.41 196 LEU A N 1
ATOM 1546 C CA . LEU A 1 196 ? -8.359 -10.827 -25.798 1.00 53.41 196 LEU A CA 1
ATOM 1547 C C . LEU A 1 196 ? -7.256 -11.641 -26.492 1.00 53.41 196 LEU A C 1
ATOM 1549 O O . LEU A 1 196 ? -7.501 -12.254 -27.523 1.00 53.41 196 LEU A O 1
ATOM 1553 N N . MET A 1 197 ? -6.067 -11.726 -25.905 1.00 57.31 197 MET A N 1
ATOM 1554 C CA . MET A 1 197 ? -4.957 -12.495 -26.469 1.00 57.31 197 MET A CA 1
ATOM 1555 C C . MET A 1 197 ? -5.141 -14.011 -26.326 1.00 57.31 197 MET A C 1
ATOM 1557 O O . MET A 1 197 ? -4.933 -14.748 -27.288 1.00 57.31 197 MET A O 1
ATOM 1561 N N . THR A 1 198 ? -5.553 -14.492 -25.149 1.00 45.84 198 THR A N 1
ATOM 1562 C CA . THR A 1 198 ? -5.757 -15.933 -24.895 1.00 45.84 198 THR A CA 1
ATOM 1563 C C . THR A 1 198 ? -7.010 -16.487 -25.567 1.00 45.84 198 THR A C 1
ATOM 1565 O O . THR A 1 198 ? -7.006 -17.643 -25.981 1.00 45.84 198 THR A O 1
ATOM 1568 N N . VAL A 1 199 ? -8.064 -15.679 -25.707 1.00 51.75 199 VAL A N 1
ATOM 1569 C CA . VAL A 1 199 ? -9.353 -16.099 -26.278 1.00 51.75 199 VAL A CA 1
ATOM 1570 C C . VAL A 1 199 ? -9.449 -15.803 -27.774 1.00 51.75 199 VAL A C 1
ATOM 1572 O O . VAL A 1 199 ? -9.992 -16.625 -28.508 1.00 51.75 199 VAL A O 1
ATOM 1575 N N . LEU A 1 200 ? -8.933 -14.665 -28.253 1.00 46.84 200 LEU A N 1
ATOM 1576 C CA . LEU A 1 200 ? -9.051 -14.274 -29.667 1.00 46.84 200 LEU A CA 1
ATOM 1577 C C . LEU A 1 200 ? -7.785 -14.541 -30.488 1.00 46.84 200 LEU A C 1
ATOM 1579 O O . LEU A 1 200 ? -7.788 -14.282 -31.689 1.00 46.84 200 LEU A O 1
ATOM 1583 N N . GLY A 1 201 ? -6.707 -15.048 -29.878 1.00 39.22 201 GLY A N 1
ATOM 1584 C CA . GLY A 1 201 ? -5.470 -15.392 -30.591 1.00 39.22 201 GLY A CA 1
ATOM 1585 C C . GLY A 1 201 ? -4.814 -14.204 -31.301 1.00 39.22 201 GLY A C 1
ATOM 1586 O O . GLY A 1 201 ? -4.062 -14.394 -32.255 1.00 39.22 201 GLY A O 1
ATOM 1587 N N . MET A 1 202 ? -5.128 -12.982 -30.869 1.00 44.03 202 MET A N 1
ATOM 1588 C CA . MET A 1 202 ? -4.538 -11.757 -31.392 1.00 44.03 202 MET A CA 1
ATOM 1589 C C . MET A 1 202 ? -3.172 -11.569 -30.723 1.00 44.03 202 MET A C 1
ATOM 1591 O O . MET A 1 202 ? -3.107 -11.114 -29.582 1.00 44.03 202 MET A O 1
ATOM 1595 N N . TRP A 1 203 ? -2.113 -12.006 -31.409 1.00 47.22 203 TRP A N 1
ATOM 1596 C CA . TRP A 1 203 ? -0.711 -11.863 -30.996 1.00 47.22 203 TRP A CA 1
ATOM 1597 C C . TRP A 1 203 ? -0.122 -10.519 -31.418 1.00 47.22 203 TRP A C 1
ATOM 1599 O O . TRP A 1 203 ? -0.422 -10.079 -32.552 1.00 47.22 203 TRP A O 1
#

Secondary structure (DSSP, 8-state):
-------GGGG----------SSPPPPHHHHHHHSTTS-HHHHHHHHHHHHHT--SHHHHHHHHHHHHHHH----TTTTT-TT-SHHHHHHHHHHHHHHHHHHHHHHHHHHHHHHHHT-HHHHHHHHHHHHHHHHHTTT-HHHHHHHHHHHHHHTS-GGGHHHHHHHHHHHHHHHTT-TTTT--SS-HHHHHHHHHHHHH---

Radius of gyration: 19.65 Å; chains: 1; bounding box: 42×55×54 Å

Sequence (203 aa):
MRPLHVCSLALFSILAPVLVDSQYPITYGCMAQILAYAPMNKLNTFVNNLNNKDTTLALKKKRANTWVPANMGTHKFAALDIYGTSSTALSGVINLLDHRDTVGKFWNDLTPGLTKVFNASVAKTYKNMWAKTDKVHDNAFFDALNEWYAYCHYHSPAGKRTALYNAIQAVTGKYTNNTALNFEPLSDAYYTRYMLMTVLGMW

pLDDT: mean 79.84, std 19.63, range [31.59, 97.75]

Organism: Caenorhabditis briggsae (NCBI:txid6238)

Foldseek 3Di:
DDDPPPPPVVVPPPPDPPPPQLWFAAALVQLCLLLVQFDPVLSVVLSCCLGPPQNDLVSNLVSLVPPQQVGSHQDPCLVLRCNSHSVSSSVLSNLLSLQRNVVSVLLVQLLVLVCVLPHNVVSSVLVVVLSVLCNVVSNLQVSSVVVSLVVCQVVDDPVSNVSSVVSNCVSVVVCVVPVSNRDDSQDPVNVVSVCCCVPVVPD